Protein AF-A0A6L8I3U7-F1 (afdb_monomer_lite)

Radius of gyration: 19.28 Å; chains: 1; bounding box: 50×36×49 Å

pLDDT: mean 73.2, std 18.55, range [31.12, 97.19]

Secondary structure (DSSP, 8-state):
-EEP-S----S-TTS--HHHHHH-EE--EEEEEEEETTEEEEEEEEEEBSSSBT--B-BTTB-S--EEEEEEEEEEEEE--SSS-EEEEEEEEESS-S---PSS--TTPPPSS---EEEEEEEEEETTEEEEE--EE-SS--GGG--TTSTTS--------EEETTTEEEEEEE-SSTTSTTSEEEEEEEEEEEEEETTEEEEEEEEEEEEHHHHHHHTS--

Foldseek 3Di:
DWFDFEDQDDPDPVDRFPCCQWAGKDFDFDKDWDDDDQKIKIKTQGQEAQQIAFQHAADPQFNDRDDSPKMKIKIKGWPDPDDFKIKMKIKMKIQATHAQDAPPDDGSGGRPHGWMKIKIKMWMDGHPKIKIWIWMWTPDWRRNLQDPVCNVFDTDIWTWGIAMPQFWDWTWTATIDPPDQRRTFIKTKGKDWDDPDPPDIDIDIDIDTDGSVVVVVVVVVD

Sequence (222 aa):
MAVRFGQTDTFNPFAASSALHAFGGIANGVKAGYASDGLRLFLMGIQGGAKFRAASMPVNGTGVPSRLNNLAVDANREFGQGRYAALLLGGSFQRGSASCRDCPVVHFEPCRAGNPGVGVYGRLDRGPLAVKAEPARTPDVWPGTFNPGIPQFATCKVPVGARSRHAGFLGHQAAGPDGVPWDRQGQQVLGAARSARPQTVCRACADRQLCAAELHQRRQHH

Structure (mmCIF, N/CA/C/O backbone):
data_AF-A0A6L8I3U7-F1
#
_entry.id   AF-A0A6L8I3U7-F1
#
loop_
_atom_site.group_PDB
_atom_site.id
_atom_site.type_symbol
_atom_site.label_atom_id
_atom_site.label_alt_id
_atom_site.label_comp_id
_atom_site.label_asym_id
_atom_site.label_entity_id
_atom_site.label_seq_id
_atom_site.pdbx_PDB_ins_code
_atom_site.Cartn_x
_atom_site.Cartn_y
_atom_site.Cartn_z
_atom_site.occupancy
_atom_site.B_iso_or_equiv
_atom_site.auth_seq_id
_atom_site.auth_comp_id
_atom_site.auth_asym_id
_atom_site.auth_atom_id
_atom_site.pdbx_PDB_model_num
ATOM 1 N N . MET A 1 1 ? -11.061 2.239 -10.186 1.00 87.81 1 MET A N 1
ATOM 2 C CA . MET A 1 1 ? -11.574 1.806 -8.860 1.00 87.81 1 MET A CA 1
ATOM 3 C C . MET A 1 1 ? -10.462 1.890 -7.824 1.00 87.81 1 MET A C 1
ATOM 5 O O . MET A 1 1 ? -9.318 1.663 -8.190 1.00 87.81 1 MET A O 1
ATOM 9 N N . ALA A 1 2 ? -10.770 2.193 -6.559 1.00 88.81 2 ALA A N 1
ATOM 10 C CA . ALA A 1 2 ? -9.765 2.170 -5.491 1.00 88.81 2 ALA A CA 1
ATOM 11 C C . ALA A 1 2 ? -9.245 0.743 -5.237 1.00 88.81 2 ALA A C 1
ATOM 13 O O . ALA A 1 2 ? -10.053 -0.187 -5.117 1.00 88.81 2 ALA A O 1
ATOM 14 N N . VAL A 1 3 ? -7.921 0.608 -5.152 1.00 90.69 3 VAL A N 1
ATOM 15 C CA . VAL A 1 3 ? -7.201 -0.591 -4.710 1.00 90.69 3 VAL A CA 1
ATOM 16 C C . VAL A 1 3 ? -6.982 -0.458 -3.207 1.00 90.69 3 VAL A C 1
ATOM 18 O O . VAL A 1 3 ? -6.444 0.553 -2.756 1.00 90.69 3 VAL A O 1
ATOM 21 N N . ARG A 1 4 ? -7.443 -1.432 -2.416 1.00 89.19 4 ARG A N 1
ATOM 22 C CA . ARG A 1 4 ? -7.272 -1.369 -0.960 1.00 89.19 4 ARG A CA 1
ATOM 23 C C . ARG A 1 4 ? -5.857 -1.759 -0.565 1.00 89.19 4 ARG A C 1
ATOM 25 O O . ARG A 1 4 ? -5.396 -2.836 -0.929 1.00 89.19 4 ARG A O 1
ATOM 32 N N . PHE A 1 5 ? -5.230 -0.892 0.219 1.00 89.38 5 PHE A N 1
ATOM 33 C CA . PHE A 1 5 ? -3.968 -1.152 0.882 1.00 89.38 5 PHE A CA 1
ATOM 34 C C . PHE A 1 5 ? -3.875 -0.284 2.135 1.00 89.38 5 PHE A C 1
ATOM 36 O O . PHE A 1 5 ? -3.809 0.939 2.035 1.00 89.38 5 PHE A O 1
ATOM 43 N N . GLY A 1 6 ? -3.871 -0.913 3.302 1.00 85.31 6 GLY A N 1
ATOM 44 C CA . GLY A 1 6 ? -3.716 -0.244 4.578 1.00 85.31 6 GLY A CA 1
ATOM 45 C C . GLY A 1 6 ? -4.872 0.689 4.950 1.00 85.31 6 GLY A C 1
ATOM 46 O O . GLY A 1 6 ? -6.005 0.550 4.479 1.00 85.31 6 GLY A O 1
ATOM 47 N N . GLN A 1 7 ? -4.577 1.654 5.816 1.00 78.00 7 GLN A N 1
ATOM 48 C CA . GLN A 1 7 ? -5.488 2.710 6.252 1.00 78.00 7 GLN A CA 1
ATOM 49 C C . GLN A 1 7 ? -5.184 3.993 5.468 1.00 78.00 7 GLN A C 1
ATOM 51 O O . GLN A 1 7 ? -4.566 4.941 5.955 1.00 78.00 7 GLN A O 1
ATOM 56 N N . THR A 1 8 ? -5.648 4.039 4.215 1.00 68.25 8 THR A N 1
ATOM 57 C CA . THR A 1 8 ? -5.414 5.167 3.291 1.00 68.25 8 THR A CA 1
ATOM 58 C C . THR A 1 8 ? -6.081 6.486 3.707 1.00 68.25 8 THR A C 1
ATOM 60 O O . THR A 1 8 ? -5.956 7.496 3.017 1.00 68.25 8 THR A O 1
ATOM 63 N N . ASP A 1 9 ? -6.834 6.498 4.802 1.00 62.28 9 ASP A N 1
ATOM 64 C CA . ASP A 1 9 ? 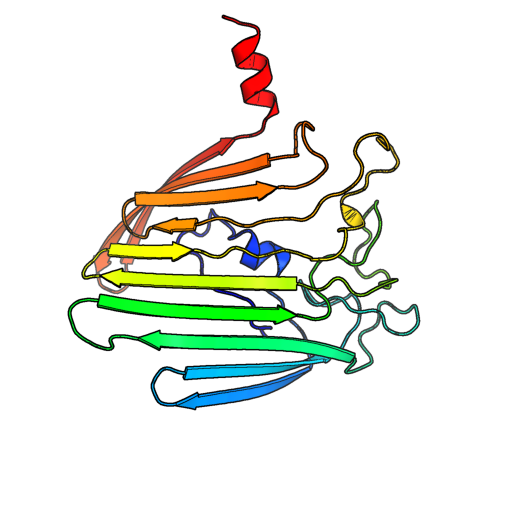-7.494 7.667 5.358 1.00 62.28 9 ASP A CA 1
ATOM 65 C C . ASP A 1 9 ? -6.518 8.563 6.145 1.00 62.28 9 ASP A C 1
ATOM 67 O O . ASP A 1 9 ? -5.816 8.146 7.072 1.00 62.28 9 ASP A O 1
ATOM 71 N N . THR A 1 10 ? -6.492 9.849 5.780 1.00 54.12 10 THR A N 1
ATOM 72 C CA . THR A 1 10 ? -5.716 10.875 6.484 1.00 54.12 10 THR A CA 1
ATOM 73 C C . THR A 1 10 ? -6.591 11.691 7.432 1.00 54.12 10 THR A C 1
ATOM 75 O O . THR A 1 10 ? -7.723 12.048 7.112 1.00 54.12 10 THR A O 1
ATOM 78 N N . PHE A 1 11 ? -6.058 12.018 8.612 1.00 49.34 11 PHE A N 1
ATOM 79 C CA . PHE A 1 11 ? -6.692 12.972 9.526 1.00 49.34 11 PHE A CA 1
ATOM 80 C C . PHE A 1 11 ? -6.357 14.432 9.174 1.00 49.34 11 PHE A C 1
ATOM 82 O O . PHE A 1 11 ? -7.033 15.340 9.656 1.00 49.34 11 PHE A O 1
ATOM 89 N N . ASN A 1 12 ? -5.362 14.668 8.309 1.00 49.78 12 ASN A N 1
ATOM 90 C CA . ASN A 1 12 ? -4.924 16.000 7.896 1.00 49.78 12 ASN A CA 1
ATOM 91 C C . ASN A 1 12 ? -4.647 16.043 6.375 1.00 49.78 12 ASN A C 1
ATOM 93 O O . ASN A 1 12 ? -3.834 15.245 5.907 1.00 49.78 12 ASN A O 1
ATOM 97 N N . PRO A 1 13 ? -5.260 16.964 5.601 1.00 48.59 13 PRO A N 1
ATOM 98 C CA . PRO A 1 13 ? -4.962 17.126 4.172 1.00 48.59 13 PRO A CA 1
ATOM 99 C C . PRO A 1 13 ? -3.491 17.456 3.860 1.00 48.59 13 PRO A C 1
ATOM 101 O O . PRO A 1 13 ? -3.057 17.213 2.741 1.00 48.59 13 PRO A O 1
ATOM 104 N N . PHE A 1 14 ? -2.720 17.960 4.831 1.00 47.03 14 PHE A N 1
ATOM 105 C CA . PHE A 1 14 ? -1.313 18.350 4.649 1.00 47.03 14 PHE A CA 1
ATOM 106 C C . PHE A 1 14 ? -0.301 17.241 4.985 1.00 47.03 14 PHE A C 1
ATOM 108 O O . PHE A 1 14 ? 0.881 17.368 4.687 1.00 47.03 14 PHE A O 1
ATOM 115 N N . ALA A 1 15 ? -0.759 16.132 5.571 1.00 49.84 15 ALA A N 1
ATOM 116 C CA . ALA A 1 15 ? 0.053 14.944 5.804 1.00 49.84 15 ALA A CA 1
ATOM 117 C C . ALA A 1 15 ? -0.472 13.830 4.898 1.00 49.84 15 ALA A C 1
ATOM 119 O O . ALA A 1 15 ? -1.391 13.087 5.270 1.00 49.84 15 ALA A O 1
ATOM 120 N N . ALA A 1 16 ? 0.078 13.704 3.689 1.00 48.53 16 ALA A N 1
ATOM 121 C CA . ALA A 1 16 ? -0.114 12.474 2.933 1.00 48.53 16 ALA A CA 1
ATOM 122 C C . ALA A 1 16 ? 0.396 11.327 3.820 1.00 48.53 16 ALA A C 1
ATOM 124 O O . ALA A 1 16 ? 1.538 11.367 4.275 1.00 48.53 16 ALA A O 1
ATOM 125 N N . SER A 1 17 ? -0.434 10.322 4.139 1.00 56.03 17 SER A N 1
ATOM 126 C CA . SER A 1 17 ? 0.152 9.119 4.737 1.00 56.03 17 SER A CA 1
ATOM 127 C C . SER A 1 17 ? 1.127 8.560 3.713 1.00 56.03 17 SER A C 1
ATOM 129 O O . SER A 1 17 ? 0.760 8.407 2.546 1.00 56.03 17 SER A O 1
ATOM 131 N N . SER A 1 18 ? 2.371 8.292 4.116 1.00 60.03 18 SER A N 1
ATOM 132 C CA . SER A 1 18 ? 3.356 7.696 3.208 1.00 60.03 18 SER A CA 1
ATOM 133 C C . SER A 1 18 ? 2.784 6.424 2.569 1.00 60.03 18 SER A C 1
ATOM 135 O O . SER A 1 18 ? 3.025 6.167 1.394 1.00 60.03 18 SER A O 1
ATOM 137 N N . ALA A 1 19 ? 1.907 5.706 3.288 1.00 66.88 19 ALA A N 1
ATOM 138 C CA . ALA A 1 19 ? 1.141 4.583 2.764 1.00 66.88 19 ALA A CA 1
ATOM 139 C C . ALA A 1 19 ? 0.128 4.955 1.660 1.00 66.88 19 ALA A C 1
ATOM 141 O O . ALA A 1 19 ? 0.122 4.322 0.609 1.00 66.88 19 ALA A O 1
ATOM 142 N N . LEU A 1 20 ? -0.690 6.005 1.818 1.00 72.94 20 LEU A N 1
ATOM 143 C CA . LEU A 1 20 ? -1.590 6.487 0.760 1.00 72.94 20 LEU A CA 1
ATOM 144 C C . LEU A 1 20 ? -0.791 6.918 -0.470 1.00 72.94 20 LEU A C 1
ATOM 146 O O . LEU A 1 20 ? -1.227 6.660 -1.590 1.00 72.94 20 LEU A O 1
ATOM 150 N N . HIS A 1 21 ? 0.340 7.598 -0.277 1.00 70.50 21 HIS A N 1
ATOM 151 C CA . HIS A 1 21 ? 1.158 8.087 -1.383 1.00 70.50 21 HIS A CA 1
ATOM 152 C C . HIS A 1 21 ? 1.826 6.934 -2.147 1.00 70.50 21 HIS A C 1
ATOM 154 O O . HIS A 1 21 ? 1.725 6.889 -3.372 1.00 70.50 21 HIS A O 1
ATOM 160 N N . ALA A 1 22 ? 2.435 5.981 -1.433 1.00 73.44 22 ALA A N 1
ATOM 161 C CA . ALA A 1 22 ? 3.185 4.872 -2.025 1.00 73.44 22 ALA A CA 1
ATOM 162 C C . ALA A 1 22 ? 2.322 3.669 -2.448 1.00 73.44 22 ALA A C 1
ATOM 164 O O . ALA A 1 22 ? 2.683 2.958 -3.383 1.00 73.44 22 ALA A O 1
ATOM 165 N N . PHE A 1 23 ? 1.188 3.423 -1.792 1.00 82.75 23 PHE A N 1
ATOM 166 C CA . PHE A 1 23 ? 0.400 2.198 -1.987 1.00 82.75 23 PHE A CA 1
ATOM 167 C C . PHE A 1 23 ? -1.092 2.443 -2.246 1.00 82.75 23 PHE A C 1
ATOM 169 O O . PHE A 1 23 ? -1.789 1.537 -2.692 1.00 82.75 23 PHE A O 1
ATOM 176 N N . GLY A 1 24 ? -1.603 3.659 -2.027 1.00 81.19 24 GLY A N 1
ATOM 177 C CA . GLY A 1 24 ? -3.004 4.000 -2.287 1.00 81.19 24 GLY A CA 1
ATOM 178 C C . GLY A 1 24 ? -3.331 4.033 -3.782 1.00 81.19 24 GLY A C 1
ATOM 179 O O . GLY A 1 24 ? -3.252 5.088 -4.417 1.00 81.19 24 GLY A O 1
ATOM 180 N N . GLY A 1 25 ? -3.687 2.881 -4.349 1.00 86.38 25 GLY A N 1
ATOM 181 C CA . GLY A 1 25 ? -3.840 2.706 -5.790 1.00 86.38 25 GLY A CA 1
ATOM 182 C C . GLY A 1 25 ? -5.227 3.000 -6.352 1.00 86.38 25 GLY A C 1
ATOM 183 O O . GLY A 1 25 ? -6.252 2.871 -5.680 1.00 86.38 25 GLY A O 1
ATOM 184 N N . ILE A 1 26 ? -5.263 3.363 -7.637 1.00 88.12 26 ILE A N 1
ATOM 185 C CA . ILE A 1 26 ? -6.497 3.444 -8.429 1.00 88.12 26 ILE A CA 1
ATOM 186 C C . ILE A 1 26 ? -6.261 2.716 -9.745 1.00 88.12 26 ILE A C 1
ATOM 188 O O . ILE A 1 26 ? -5.429 3.140 -10.543 1.00 88.12 26 ILE A O 1
ATOM 192 N N . ALA A 1 27 ? -7.019 1.644 -9.975 1.00 92.19 27 ALA A N 1
ATOM 193 C CA . ALA A 1 27 ? -6.861 0.797 -11.148 1.00 92.19 27 ALA A CA 1
ATOM 194 C C . ALA A 1 27 ? -8.186 0.229 -11.672 1.00 92.19 27 ALA A C 1
ATOM 196 O O . ALA A 1 27 ? -9.225 0.278 -10.996 1.00 92.19 27 ALA A O 1
ATOM 197 N N . ASN A 1 28 ? -8.137 -0.312 -12.887 1.00 94.31 28 ASN A N 1
ATOM 198 C CA . ASN A 1 28 ? -9.199 -1.144 -13.450 1.00 94.31 28 ASN A CA 1
ATOM 199 C C . ASN A 1 28 ? -9.017 -2.596 -13.003 1.00 94.31 28 ASN A C 1
ATOM 201 O O . ASN A 1 28 ? -7.904 -3.020 -12.693 1.00 94.31 28 ASN A O 1
ATOM 205 N N . GLY A 1 29 ? -10.102 -3.362 -12.948 1.00 94.12 29 GLY A N 1
ATOM 206 C CA . GLY A 1 29 ? -10.057 -4.726 -12.437 1.00 94.12 29 GLY A CA 1
ATOM 207 C C . GLY A 1 29 ? -11.402 -5.242 -11.945 1.00 94.12 29 GLY A C 1
ATOM 208 O O . GLY A 1 29 ? -12.436 -4.615 -12.152 1.00 94.12 29 GLY A O 1
ATOM 209 N N . VAL A 1 30 ? -11.364 -6.372 -11.252 1.00 95.62 30 VAL A N 1
ATOM 210 C CA . VAL A 1 30 ? -12.527 -7.020 -10.640 1.00 95.62 30 VAL A CA 1
ATOM 211 C C . VAL A 1 30 ? -12.287 -7.105 -9.142 1.00 95.62 30 VAL A C 1
ATOM 213 O O . VAL A 1 30 ? -11.191 -7.454 -8.708 1.00 95.62 30 VAL A O 1
ATOM 216 N N . LYS A 1 31 ? -13.303 -6.759 -8.352 1.00 94.81 31 LYS A N 1
ATOM 217 C CA . LYS A 1 31 ? -13.234 -6.719 -6.890 1.00 94.81 31 LYS A CA 1
ATOM 218 C C . LYS A 1 31 ? -14.251 -7.675 -6.290 1.00 94.81 31 LYS A C 1
ATOM 220 O O . LYS A 1 31 ? -15.405 -7.664 -6.702 1.00 94.81 31 LYS A O 1
ATOM 225 N N . ALA A 1 32 ? -13.826 -8.412 -5.277 1.00 96.50 32 ALA A N 1
ATOM 226 C CA . ALA A 1 32 ? -14.675 -9.230 -4.429 1.00 96.50 32 ALA A CA 1
ATOM 227 C C . ALA A 1 32 ? -14.338 -8.956 -2.960 1.00 96.50 32 ALA A C 1
ATOM 229 O O . ALA A 1 32 ? 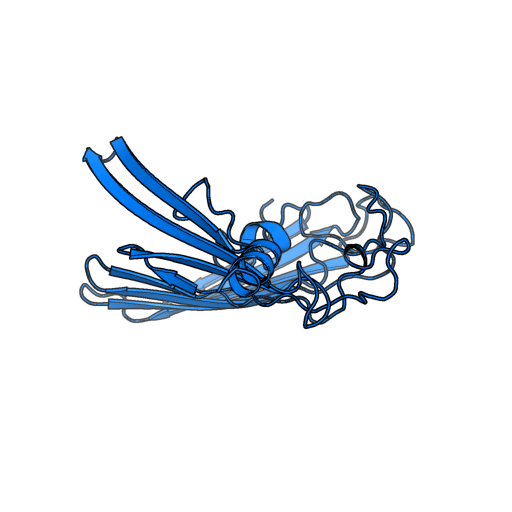-13.229 -8.530 -2.626 1.00 96.50 32 ALA A O 1
ATOM 230 N N . GLY A 1 33 ? -15.298 -9.182 -2.074 1.00 95.88 33 GLY A N 1
ATOM 231 C CA . GLY A 1 33 ? -15.078 -9.011 -0.648 1.00 95.88 33 GLY A CA 1
ATOM 232 C C . GLY A 1 33 ? -16.064 -9.804 0.188 1.00 95.88 33 GLY A C 1
ATOM 233 O O . GLY A 1 33 ? -17.130 -10.188 -0.284 1.00 95.88 33 GLY A O 1
ATOM 234 N N . TYR A 1 34 ? -15.675 -10.026 1.434 1.00 96.50 34 TYR A N 1
ATOM 235 C CA . TYR A 1 34 ? -16.460 -10.687 2.463 1.00 96.50 34 TYR A CA 1
ATOM 236 C C . TYR A 1 34 ? -16.435 -9.830 3.726 1.00 96.50 34 TYR A C 1
ATOM 238 O O 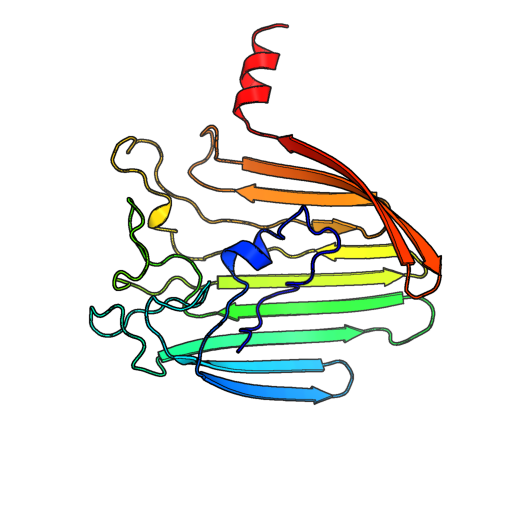. TYR A 1 34 ? -15.389 -9.278 4.076 1.00 96.50 34 TYR A O 1
ATOM 246 N N . ALA A 1 35 ? -17.572 -9.718 4.407 1.00 96.56 35 ALA A N 1
ATOM 247 C CA . ALA A 1 35 ? -17.670 -9.022 5.679 1.00 96.56 35 ALA A CA 1
ATOM 248 C C . ALA A 1 35 ? -18.651 -9.751 6.604 1.00 96.56 35 ALA A C 1
ATOM 250 O O . ALA A 1 35 ? -19.828 -9.857 6.273 1.00 96.56 35 ALA A O 1
ATOM 251 N N . SER A 1 36 ? -18.166 -10.230 7.751 1.00 95.81 36 SER A N 1
ATOM 252 C CA . SER A 1 36 ? -18.990 -10.817 8.819 1.00 95.81 36 SER A CA 1
ATOM 253 C C . SER A 1 36 ? -18.270 -10.707 10.157 1.00 95.81 36 SER A C 1
ATOM 255 O O . SER A 1 36 ? -17.050 -10.850 10.206 1.00 95.81 36 SER A O 1
ATOM 257 N N . ASP A 1 37 ? -19.008 -10.461 11.240 1.00 93.12 37 ASP A N 1
ATOM 258 C CA . ASP A 1 37 ? -18.510 -10.540 12.626 1.00 93.12 37 ASP A CA 1
ATOM 259 C C . ASP A 1 37 ? -17.214 -9.751 12.884 1.00 93.12 37 ASP A C 1
ATOM 261 O O . ASP A 1 37 ? -16.271 -10.206 13.538 1.00 93.12 37 ASP A O 1
ATOM 265 N N . GLY A 1 38 ? -17.147 -8.550 12.305 1.00 91.44 38 GLY A N 1
ATOM 266 C CA . GLY A 1 38 ? -15.989 -7.662 12.395 1.00 91.44 38 GLY A CA 1
ATOM 267 C C . GLY A 1 38 ? -14.815 -8.043 11.488 1.00 91.44 38 GLY A C 1
ATOM 268 O O . GLY A 1 38 ? -13.915 -7.223 11.332 1.00 91.44 38 GLY A O 1
ATOM 269 N N . LEU A 1 39 ? -14.808 -9.223 10.861 1.00 95.69 39 LEU A N 1
ATOM 270 C CA . LEU A 1 39 ? -13.849 -9.599 9.821 1.00 95.69 39 LEU A CA 1
ATOM 271 C C . LEU A 1 39 ? -14.252 -8.964 8.489 1.00 95.69 39 LEU A C 1
ATOM 273 O O . LEU A 1 39 ? -15.404 -9.052 8.069 1.00 95.69 39 LEU A O 1
ATOM 277 N N . ARG A 1 40 ? -13.283 -8.374 7.790 1.00 96.94 40 ARG A N 1
ATOM 278 C CA . ARG A 1 40 ? -13.419 -7.920 6.407 1.00 96.94 40 ARG A CA 1
ATOM 279 C C . ARG A 1 40 ? -12.251 -8.446 5.593 1.00 96.94 40 ARG A C 1
ATOM 281 O O . A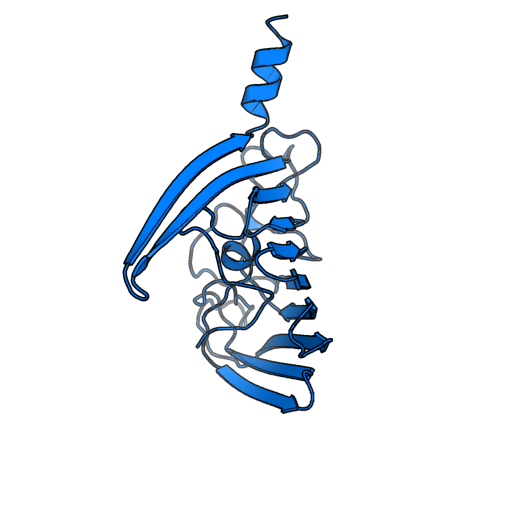RG A 1 40 ? -11.099 -8.217 5.947 1.00 96.94 40 ARG A O 1
ATOM 288 N N . LEU A 1 41 ? -12.566 -9.111 4.490 1.00 96.81 41 LEU A N 1
ATOM 289 C CA . LEU A 1 41 ? -11.616 -9.578 3.492 1.00 96.81 41 LEU A CA 1
ATOM 290 C C . LEU A 1 41 ? -11.949 -8.924 2.155 1.00 96.81 41 LEU A C 1
ATOM 292 O O . LEU A 1 41 ? -13.112 -8.811 1.770 1.00 96.81 41 LEU A O 1
ATOM 296 N N . PHE A 1 42 ? -10.921 -8.515 1.436 1.00 96.00 42 PHE A N 1
ATOM 297 C CA . PHE A 1 42 ? -11.024 -7.908 0.128 1.00 96.00 42 PHE A CA 1
ATOM 298 C C . PHE A 1 42 ? -9.978 -8.510 -0.802 1.00 96.00 42 PHE A C 1
ATOM 300 O O . PHE A 1 42 ? -8.813 -8.659 -0.433 1.00 96.00 42 PHE A O 1
ATOM 307 N N . LEU A 1 43 ? -10.399 -8.807 -2.027 1.00 97.00 43 LEU A N 1
ATOM 308 C CA . LEU A 1 43 ? -9.544 -9.283 -3.100 1.00 97.00 43 LEU A CA 1
ATOM 309 C C . LEU A 1 43 ? -9.844 -8.484 -4.368 1.00 97.00 43 LEU A C 1
ATOM 311 O O . LEU A 1 43 ? -11.003 -8.284 -4.738 1.00 97.00 43 LEU A O 1
ATOM 315 N N . MET A 1 44 ? -8.797 -8.039 -5.055 1.00 97.19 44 MET A N 1
ATOM 316 C CA . MET A 1 44 ? -8.919 -7.369 -6.341 1.00 97.19 44 MET A CA 1
ATOM 317 C C . MET A 1 44 ? -7.953 -7.963 -7.351 1.00 97.19 44 MET A C 1
ATOM 319 O O . MET A 1 44 ? -6.740 -7.834 -7.197 1.00 97.19 44 MET A O 1
ATOM 323 N N . GLY A 1 45 ? -8.495 -8.543 -8.419 1.00 96.75 45 GLY A N 1
ATOM 324 C CA . GLY A 1 45 ? -7.745 -8.753 -9.651 1.00 96.75 45 GLY A CA 1
ATOM 325 C C . GLY A 1 45 ? -7.605 -7.409 -10.354 1.00 96.75 45 GLY A C 1
ATOM 326 O O . GLY A 1 45 ? -8.604 -6.738 -10.605 1.00 96.75 45 GLY A O 1
ATOM 327 N N . ILE A 1 46 ? -6.380 -6.991 -10.642 1.00 95.69 46 ILE A N 1
ATOM 328 C CA . ILE A 1 46 ? -6.066 -5.665 -11.174 1.00 95.69 46 ILE A CA 1
ATOM 329 C C . ILE A 1 46 ? -5.515 -5.818 -12.589 1.00 95.69 46 ILE A C 1
ATOM 331 O O . ILE A 1 46 ? -4.671 -6.678 -12.860 1.00 95.69 46 ILE A O 1
ATOM 335 N N . GLN A 1 47 ? -5.985 -4.969 -13.500 1.00 94.31 47 GLN A N 1
ATOM 336 C CA . GLN A 1 47 ? -5.377 -4.839 -14.814 1.00 94.31 47 GLN A CA 1
ATOM 337 C C . GLN A 1 47 ? -3.966 -4.268 -14.623 1.00 94.31 47 GLN A C 1
ATOM 339 O O . GLN A 1 47 ? -3.807 -3.165 -14.106 1.00 94.31 47 GLN A O 1
ATOM 344 N N . GLY A 1 48 ? -2.934 -5.030 -14.972 1.00 89.94 48 GLY A N 1
ATOM 345 C CA . GLY A 1 48 ? -1.562 -4.544 -14.958 1.00 89.94 48 GLY A CA 1
ATOM 346 C C . GLY A 1 48 ? -1.306 -3.582 -16.102 1.00 89.94 48 GLY A C 1
ATOM 347 O O . GLY A 1 48 ? -2.159 -3.368 -16.957 1.00 89.94 48 GLY A O 1
ATOM 348 N N . GLY A 1 49 ? -0.118 -3.000 -16.103 1.00 87.44 49 GLY A N 1
ATOM 349 C CA . GLY A 1 49 ? 0.272 -1.863 -16.920 1.00 87.44 49 GLY A CA 1
ATOM 350 C C . GLY A 1 49 ? 0.865 -0.783 -16.026 1.00 87.44 49 GLY A C 1
ATOM 351 O O . GLY A 1 49 ? 0.904 -0.911 -14.803 1.00 87.44 49 GLY A O 1
ATOM 352 N N . ALA A 1 50 ? 1.327 0.298 -16.639 1.00 82.44 50 ALA A N 1
ATOM 353 C CA . ALA A 1 50 ? 2.098 1.319 -15.938 1.00 82.44 50 ALA A CA 1
ATOM 354 C C . ALA A 1 50 ? 1.304 2.628 -15.726 1.00 82.44 50 ALA A C 1
ATOM 356 O O . ALA A 1 50 ? 1.811 3.596 -15.160 1.00 82.44 50 ALA A O 1
ATOM 357 N N . LYS A 1 51 ? 0.046 2.663 -16.188 1.00 84.69 51 LYS A N 1
ATOM 358 C CA . LYS A 1 51 ? -0.831 3.847 -16.164 1.00 84.69 51 LYS A CA 1
ATOM 359 C C . LYS A 1 51 ? -1.614 4.046 -14.873 1.00 84.69 51 LYS A C 1
ATOM 361 O O . LYS A 1 51 ? -2.166 5.122 -14.663 1.00 84.69 51 LYS A O 1
ATOM 366 N N . PHE A 1 52 ? -1.661 3.039 -14.009 1.00 86.12 52 PHE A N 1
ATOM 367 C CA . PHE A 1 52 ? -2.409 3.119 -12.763 1.00 86.12 52 PHE A CA 1
ATOM 368 C C . PHE A 1 52 ? -1.548 3.657 -11.628 1.00 86.12 52 PHE A C 1
ATOM 370 O O . PHE A 1 52 ? -0.434 3.189 -11.388 1.00 86.12 52 PHE A O 1
ATOM 377 N N . ARG A 1 53 ? -2.095 4.628 -10.892 1.00 84.69 53 ARG A N 1
ATOM 378 C CA . ARG A 1 53 ? -1.475 5.132 -9.666 1.00 84.69 53 ARG A CA 1
ATOM 379 C C . ARG A 1 53 ? -1.319 3.978 -8.683 1.00 84.69 53 ARG A C 1
ATOM 381 O O . ARG A 1 53 ? -2.291 3.271 -8.428 1.00 84.69 53 ARG A O 1
ATOM 388 N N . ALA A 1 54 ? -0.117 3.834 -8.129 1.00 84.69 54 ALA A N 1
ATOM 389 C CA . ALA A 1 54 ? 0.217 2.860 -7.094 1.00 84.69 54 ALA A CA 1
ATOM 390 C C . ALA A 1 54 ? -0.223 1.413 -7.382 1.00 84.69 54 ALA A C 1
ATOM 392 O O . ALA A 1 54 ? -0.465 0.667 -6.445 1.00 84.69 54 ALA A O 1
ATOM 393 N N . ALA A 1 55 ? -0.322 1.012 -8.657 1.00 91.12 55 ALA A N 1
ATOM 394 C CA . ALA A 1 55 ? -0.754 -0.327 -9.071 1.00 91.12 55 ALA A CA 1
ATOM 395 C C . ALA A 1 55 ? -0.057 -0.825 -10.347 1.00 91.12 55 ALA A C 1
ATOM 397 O O . ALA A 1 55 ? -0.675 -1.443 -11.218 1.00 91.12 55 ALA A O 1
ATOM 398 N N . SER A 1 56 ? 1.237 -0.540 -10.456 1.00 89.44 56 SER A N 1
ATOM 399 C CA . SER A 1 56 ? 2.020 -0.798 -11.656 1.00 89.44 56 SER A CA 1
ATOM 400 C C . SER A 1 56 ? 2.462 -2.261 -11.742 1.00 89.44 56 SER A C 1
ATOM 402 O O . SER A 1 56 ? 3.000 -2.818 -10.783 1.00 89.44 56 SER A O 1
ATOM 404 N N . MET A 1 57 ? 2.259 -2.882 -12.905 1.00 92.12 57 MET A N 1
ATOM 405 C CA . MET A 1 57 ? 2.688 -4.256 -13.194 1.00 92.12 57 MET A CA 1
ATOM 406 C C . MET A 1 57 ? 3.177 -4.401 -14.640 1.00 92.12 57 MET A C 1
ATOM 408 O O . MET A 1 57 ? 2.556 -3.813 -15.526 1.00 92.12 57 MET A O 1
ATOM 412 N N . PRO A 1 58 ? 4.235 -5.190 -14.916 1.00 90.94 58 PRO A N 1
ATOM 413 C CA . PRO A 1 58 ? 4.688 -5.463 -16.276 1.00 90.94 58 PRO A CA 1
ATOM 414 C C . PRO A 1 58 ? 3.611 -6.114 -17.135 1.00 90.94 58 PRO A C 1
ATOM 416 O O . PRO A 1 58 ? 2.901 -7.020 -16.692 1.00 90.94 58 PRO A O 1
ATOM 419 N N . VAL A 1 59 ? 3.536 -5.692 -18.395 1.00 91.75 59 VAL A N 1
ATOM 420 C CA . VAL A 1 59 ? 2.673 -6.299 -19.412 1.00 91.75 59 VAL A CA 1
ATOM 421 C C . VAL A 1 59 ? 3.467 -6.441 -20.704 1.00 91.75 59 VAL A C 1
ATOM 423 O O . VAL A 1 59 ? 3.400 -5.579 -21.574 1.00 91.75 59 VAL A O 1
ATOM 426 N N . ASN A 1 60 ? 4.253 -7.519 -20.809 1.00 88.94 60 ASN A N 1
ATOM 427 C CA . ASN A 1 60 ? 5.043 -7.871 -21.998 1.00 88.94 60 ASN A CA 1
ATOM 428 C C . ASN A 1 60 ? 5.828 -6.689 -22.608 1.00 88.94 60 ASN A C 1
ATOM 430 O O . ASN A 1 60 ? 5.766 -6.455 -23.810 1.00 88.94 60 ASN A O 1
ATOM 434 N N . GLY A 1 61 ? 6.520 -5.903 -21.778 1.00 84.06 61 GLY A N 1
ATOM 435 C CA . GLY A 1 61 ? 7.305 -4.755 -22.251 1.00 84.06 61 GLY A CA 1
ATOM 436 C C . GLY A 1 61 ? 6.478 -3.555 -22.725 1.00 84.06 61 GLY A C 1
ATOM 437 O O . GLY A 1 61 ? 7.039 -2.605 -23.253 1.00 84.06 61 GLY A O 1
ATOM 438 N N . THR A 1 62 ? 5.160 -3.551 -22.510 1.00 85.50 62 THR A N 1
ATOM 439 C CA . THR A 1 62 ? 4.279 -2.416 -22.810 1.00 85.50 62 THR A CA 1
ATOM 440 C C . THR A 1 62 ? 3.875 -1.680 -21.530 1.00 85.50 62 THR A C 1
ATOM 442 O O . THR A 1 62 ? 3.714 -2.277 -20.462 1.00 85.50 62 THR A O 1
ATOM 445 N N . GLY A 1 63 ? 3.671 -0.365 -21.632 1.00 82.06 63 GLY A N 1
ATOM 446 C CA . GLY A 1 63 ? 3.052 0.437 -20.570 1.00 82.06 63 GLY A CA 1
ATOM 447 C C . GLY A 1 63 ? 1.520 0.382 -20.595 1.00 82.06 63 GLY A C 1
ATOM 448 O O . GLY A 1 63 ? 0.864 0.905 -19.689 1.00 82.06 63 GLY A O 1
ATOM 449 N N . VAL A 1 64 ? 0.940 -0.230 -21.634 1.00 88.50 64 VAL A N 1
ATOM 450 C CA . VAL A 1 64 ? -0.499 -0.240 -21.909 1.00 88.50 64 VAL A CA 1
ATOM 451 C C . VAL A 1 64 ? -1.204 -1.246 -21.001 1.00 88.50 64 VAL A C 1
ATOM 453 O O . VAL A 1 64 ? -0.849 -2.426 -21.005 1.00 88.50 64 VAL A O 1
ATOM 456 N N . PRO A 1 65 ? -2.238 -0.821 -20.255 1.00 87.12 65 PRO A N 1
ATOM 457 C CA . PRO A 1 65 ? -3.002 -1.752 -19.452 1.00 87.12 65 PRO A CA 1
ATOM 458 C C . PRO A 1 65 ? -3.834 -2.706 -20.306 1.00 87.12 65 PRO A C 1
ATOM 460 O O . PRO A 1 65 ? -4.814 -2.292 -20.919 1.00 87.12 65 PRO A O 1
ATOM 463 N N . SER A 1 66 ? -3.444 -3.980 -20.367 1.00 88.69 66 SER A N 1
ATOM 464 C CA . SER A 1 66 ? -4.096 -4.956 -21.258 1.00 88.69 66 SER A CA 1
ATOM 465 C C . SER A 1 66 ? -4.240 -6.367 -20.682 1.00 88.69 66 SER A C 1
ATOM 467 O O . SER A 1 66 ? -4.837 -7.225 -21.324 1.00 88.69 66 SER A O 1
ATOM 469 N N . ARG A 1 67 ? -3.755 -6.631 -19.459 1.00 92.50 67 ARG A N 1
ATOM 470 C CA . ARG A 1 67 ? -3.841 -7.959 -18.824 1.00 92.50 67 ARG A CA 1
ATOM 471 C C . ARG A 1 67 ? -4.292 -7.876 -17.380 1.00 92.50 67 ARG A C 1
ATOM 473 O O . ARG A 1 67 ? -3.818 -7.020 -16.648 1.00 92.50 67 ARG A O 1
ATOM 480 N N . LEU A 1 68 ? -5.145 -8.800 -16.947 1.00 94.06 68 LEU A N 1
ATOM 481 C CA . LEU A 1 68 ? -5.502 -8.975 -15.538 1.00 94.06 68 LEU A CA 1
ATOM 482 C C . LEU A 1 68 ? -4.418 -9.806 -14.826 1.00 94.06 68 LEU A C 1
ATOM 484 O O . LEU A 1 68 ? -4.588 -10.999 -14.605 1.00 94.06 68 LEU A O 1
ATOM 488 N N . ASN A 1 69 ? -3.261 -9.203 -14.546 1.00 94.38 69 ASN A N 1
ATOM 489 C CA . ASN A 1 69 ? -2.086 -9.900 -14.000 1.00 94.38 69 ASN A CA 1
ATOM 490 C C . ASN A 1 69 ? -1.530 -9.279 -12.706 1.00 94.38 69 ASN A C 1
ATOM 492 O O . ASN A 1 69 ? -0.472 -9.697 -12.225 1.00 94.38 69 ASN A O 1
ATOM 496 N N . ASN A 1 70 ? -2.230 -8.307 -12.126 1.00 94.75 70 ASN A N 1
ATOM 497 C CA . ASN A 1 70 ? -1.914 -7.745 -10.820 1.00 94.75 70 ASN A CA 1
ATOM 498 C C . ASN A 1 70 ? -2.977 -8.172 -9.790 1.00 94.75 70 ASN A C 1
ATOM 500 O O . ASN A 1 70 ? -4.083 -8.574 -10.151 1.00 94.75 70 ASN A O 1
ATOM 504 N N . LEU A 1 71 ? -2.633 -8.126 -8.506 1.00 95.31 71 LEU A N 1
ATOM 505 C CA . LEU A 1 71 ? -3.469 -8.605 -7.408 1.00 95.31 71 LEU A CA 1
ATOM 506 C C . LEU A 1 71 ? -3.288 -7.700 -6.191 1.00 95.31 71 LEU A C 1
ATOM 508 O O . LEU A 1 71 ? -2.156 -7.363 -5.848 1.00 95.31 71 LEU A O 1
ATOM 512 N N . ALA A 1 72 ? -4.386 -7.376 -5.515 1.00 96.19 72 ALA A N 1
ATOM 513 C CA . ALA A 1 72 ? -4.368 -6.821 -4.168 1.00 96.19 72 ALA A CA 1
ATOM 514 C C . ALA A 1 72 ? -5.257 -7.642 -3.234 1.00 96.19 72 ALA A C 1
ATOM 516 O O . ALA A 1 72 ? -6.342 -8.081 -3.623 1.00 96.19 72 ALA A O 1
ATOM 517 N N . VAL A 1 73 ? -4.789 -7.822 -2.003 1.00 97.00 73 VAL A N 1
ATOM 518 C CA . VAL A 1 73 ? -5.492 -8.499 -0.917 1.00 97.00 73 VAL A CA 1
ATOM 519 C C . VAL A 1 73 ? -5.423 -7.610 0.313 1.00 97.00 73 VAL A C 1
ATOM 521 O O . VAL A 1 73 ? -4.360 -7.099 0.656 1.00 97.00 73 VAL A O 1
ATOM 524 N N . ASP A 1 74 ? -6.550 -7.435 0.984 1.00 96.50 74 ASP A N 1
ATOM 525 C CA . ASP A 1 74 ? -6.631 -6.724 2.254 1.00 96.50 74 ASP A CA 1
ATOM 526 C C . ASP A 1 74 ? -7.523 -7.507 3.210 1.00 96.50 74 ASP A C 1
ATOM 528 O O . ASP A 1 74 ? -8.616 -7.931 2.838 1.00 96.50 74 ASP A O 1
ATOM 532 N N . ALA A 1 75 ? -7.056 -7.702 4.435 1.00 97.19 75 ALA A N 1
ATOM 533 C CA . ALA A 1 75 ? -7.821 -8.348 5.484 1.00 97.19 75 ALA A CA 1
ATOM 534 C C . ALA A 1 75 ? -7.688 -7.548 6.773 1.00 97.19 75 ALA A C 1
ATOM 536 O O . ALA A 1 75 ? -6.590 -7.157 7.163 1.00 97.19 75 ALA A O 1
ATOM 537 N N . ASN A 1 76 ? -8.797 -7.328 7.464 1.00 96.62 76 ASN A N 1
ATOM 538 C CA . ASN A 1 76 ? -8.790 -6.746 8.797 1.00 96.62 76 ASN A CA 1
ATOM 539 C C . ASN A 1 76 ? -9.897 -7.331 9.655 1.00 96.62 76 ASN A C 1
ATOM 541 O O . ASN A 1 76 ? -10.879 -7.878 9.156 1.00 96.62 76 ASN A O 1
ATOM 545 N N . ARG A 1 77 ? -9.725 -7.198 10.963 1.00 95.81 77 ARG A N 1
ATOM 546 C CA . ARG A 1 77 ? -10.715 -7.576 11.950 1.00 95.81 77 ARG A CA 1
ATOM 547 C C . ARG A 1 77 ? -10.864 -6.487 12.989 1.00 95.81 77 ARG A C 1
ATOM 549 O O . ARG A 1 77 ? -9.877 -5.915 13.447 1.00 95.81 77 ARG A O 1
ATOM 556 N N . GLU A 1 78 ? -12.107 -6.236 13.355 1.00 94.94 78 GLU A N 1
ATOM 557 C CA . GLU A 1 78 ? -12.487 -5.335 14.427 1.00 94.94 78 GLU A CA 1
ATOM 558 C C . GLU A 1 78 ? -12.906 -6.127 15.669 1.00 94.94 78 GLU A C 1
ATOM 560 O O . GLU A 1 78 ? -13.689 -7.075 15.590 1.00 94.94 78 GLU A O 1
ATOM 565 N N . PHE A 1 79 ? -12.363 -5.732 16.814 1.00 92.81 79 PHE A N 1
ATOM 566 C CA . PHE A 1 79 ? -12.579 -6.317 18.129 1.00 92.81 79 PHE A CA 1
ATOM 567 C C . PHE A 1 79 ? -13.195 -5.276 19.063 1.00 92.81 79 PHE A C 1
ATOM 569 O O . PHE A 1 79 ? -12.852 -4.095 18.994 1.00 92.81 79 PHE A O 1
ATOM 576 N N . GLY A 1 80 ? -14.047 -5.729 19.988 1.00 81.94 80 GLY A N 1
ATOM 577 C CA . GLY A 1 80 ? -14.584 -4.873 21.048 1.00 81.94 80 GLY A CA 1
ATOM 578 C C . GLY A 1 80 ? -15.602 -3.848 20.549 1.00 81.94 80 GLY A C 1
ATOM 579 O O . GLY A 1 80 ? -15.471 -2.666 20.836 1.00 81.94 80 GLY A O 1
ATOM 580 N N . GLN A 1 81 ? -16.632 -4.283 19.815 1.00 66.12 81 GLN A N 1
ATOM 581 C CA . GLN A 1 81 ? -17.729 -3.428 19.330 1.00 66.12 81 GLN A CA 1
ATOM 582 C C . GLN A 1 81 ? -18.632 -2.923 20.485 1.00 66.12 81 GLN A C 1
ATOM 584 O O . GLN A 1 81 ? -19.807 -3.265 20.577 1.00 66.12 81 GLN A O 1
ATOM 589 N N . GLY A 1 82 ? -18.079 -2.135 21.411 1.00 62.31 82 GLY A N 1
ATOM 590 C CA . GLY A 1 82 ? -18.751 -1.621 22.605 1.00 62.31 82 GLY A CA 1
ATOM 591 C C . GLY A 1 82 ? -18.341 -0.185 22.945 1.00 62.31 82 GLY A C 1
ATOM 592 O O . GLY A 1 82 ? -17.445 0.391 22.337 1.00 62.31 82 GLY A O 1
ATOM 593 N N . ARG A 1 83 ? -18.997 0.419 23.945 1.00 63.50 83 ARG A N 1
ATOM 594 C CA . ARG A 1 83 ? -18.875 1.859 24.270 1.00 63.50 83 ARG A CA 1
ATOM 595 C C . ARG A 1 83 ? -17.499 2.316 24.789 1.00 63.50 83 ARG A C 1
ATOM 597 O O . ARG A 1 83 ? -17.291 3.518 24.924 1.00 63.50 83 ARG A O 1
ATOM 604 N N . TYR A 1 84 ? -16.578 1.399 25.095 1.00 74.25 84 TYR A N 1
ATOM 605 C CA . TYR A 1 84 ? -15.349 1.717 25.836 1.00 74.25 84 TYR A CA 1
ATOM 606 C C . TYR A 1 84 ? -14.080 1.718 24.983 1.00 74.25 84 TYR A C 1
ATOM 608 O O . TYR A 1 84 ? -13.289 2.657 25.089 1.00 74.25 84 TYR A O 1
ATOM 616 N N . ALA A 1 85 ? -13.868 0.695 24.155 1.00 86.31 85 ALA A N 1
ATOM 617 C CA . ALA A 1 85 ? -12.715 0.626 23.268 1.00 86.31 85 ALA A CA 1
ATOM 618 C C . ALA A 1 85 ? -12.963 -0.330 22.098 1.00 86.31 85 ALA A C 1
ATOM 620 O O . ALA A 1 85 ? -13.444 -1.434 22.331 1.00 86.31 85 ALA A O 1
ATOM 621 N N . ALA A 1 86 ? -12.561 0.074 20.894 1.00 91.25 86 ALA A N 1
ATOM 622 C CA . ALA A 1 86 ? -12.548 -0.752 19.692 1.00 91.25 86 ALA A CA 1
ATOM 623 C C . ALA A 1 86 ? -11.115 -0.868 19.159 1.00 91.25 86 ALA A C 1
ATOM 625 O O . ALA A 1 86 ? -10.376 0.119 19.107 1.00 91.25 86 ALA A O 1
ATOM 626 N N . LEU A 1 87 ? -10.717 -2.076 18.767 1.00 92.44 87 LEU A N 1
ATOM 627 C CA . LEU A 1 87 ? -9.415 -2.350 18.168 1.00 92.44 87 LEU A CA 1
ATOM 628 C C . LEU A 1 87 ? -9.618 -2.938 16.779 1.00 92.44 87 LEU A C 1
ATOM 630 O O . LEU A 1 87 ? -10.258 -3.970 16.624 1.00 92.44 87 LEU A O 1
ATOM 634 N N . LEU A 1 88 ? -9.015 -2.322 15.778 1.00 93.38 88 LEU A N 1
ATOM 635 C CA . LEU A 1 88 ? -8.921 -2.853 14.433 1.00 93.38 88 LEU A CA 1
ATOM 636 C C . LEU A 1 88 ? -7.479 -3.252 14.157 1.00 93.38 88 LEU A C 1
ATOM 638 O O . LEU A 1 88 ? -6.565 -2.465 14.387 1.00 93.38 88 LEU A O 1
ATOM 642 N N . LEU A 1 89 ? -7.290 -4.463 13.644 1.00 95.56 89 LEU A N 1
ATOM 643 C CA . LEU A 1 89 ? -6.008 -4.973 13.169 1.00 95.56 89 LEU A CA 1
ATOM 644 C C . LEU A 1 89 ? -6.176 -5.472 11.742 1.00 95.56 89 LEU A C 1
ATOM 646 O O . LEU A 1 89 ? -7.192 -6.087 11.424 1.00 95.56 89 LEU A O 1
ATOM 650 N N . GLY A 1 90 ? -5.193 -5.235 10.887 1.00 96.00 90 GLY A N 1
ATOM 651 C CA . GLY A 1 90 ? -5.247 -5.691 9.510 1.00 96.00 90 GLY A CA 1
ATOM 652 C C . GLY A 1 90 ? -3.899 -5.768 8.827 1.00 96.00 90 GLY A C 1
ATOM 653 O O . GLY A 1 90 ? -2.871 -5.350 9.359 1.00 96.00 90 GLY A O 1
ATOM 654 N N . GLY A 1 91 ? -3.929 -6.329 7.628 1.00 95.25 91 GLY A N 1
ATOM 655 C CA . GLY A 1 91 ? -2.788 -6.452 6.748 1.00 95.25 91 GLY A CA 1
ATOM 656 C C . GLY A 1 91 ? -3.210 -6.365 5.293 1.00 95.25 91 GLY A C 1
ATOM 657 O O . GLY A 1 91 ? -4.319 -6.752 4.920 1.00 95.25 91 GLY A O 1
ATOM 658 N N . SER A 1 92 ? -2.303 -5.854 4.473 1.00 95.06 92 SER A N 1
ATOM 659 C CA . SER A 1 92 ? -2.513 -5.717 3.041 1.00 95.06 92 SER A CA 1
ATOM 660 C C . SER A 1 92 ? -1.301 -6.187 2.266 1.00 95.06 92 SER A C 1
ATOM 662 O O . SER A 1 92 ? -0.151 -6.013 2.675 1.00 95.06 92 SER A O 1
ATOM 664 N N . PHE A 1 93 ? -1.582 -6.748 1.103 1.00 94.19 93 PHE A N 1
ATOM 665 C CA . PHE A 1 93 ? -0.603 -7.141 0.117 1.00 94.19 93 PHE A CA 1
ATOM 666 C C . PHE A 1 93 ? -1.047 -6.641 -1.247 1.00 94.19 93 PHE A C 1
ATOM 668 O O . PHE A 1 93 ? -2.219 -6.729 -1.610 1.00 94.19 93 PHE A O 1
ATOM 675 N N . GLN A 1 94 ? -0.093 -6.177 -2.036 1.00 93.88 94 GLN A N 1
ATOM 676 C CA . GLN A 1 94 ? -0.317 -5.867 -3.431 1.00 93.88 94 GLN A CA 1
ATOM 677 C C . GLN A 1 94 ? 0.865 -6.360 -4.246 1.00 93.88 94 GLN A C 1
ATOM 679 O O . GLN A 1 94 ? 2.002 -6.016 -3.950 1.00 93.88 94 GLN A O 1
ATOM 684 N N . ARG A 1 95 ? 0.607 -7.157 -5.284 1.00 93.31 95 ARG A N 1
ATOM 685 C CA . ARG A 1 95 ? 1.663 -7.793 -6.074 1.00 93.31 95 ARG A CA 1
ATOM 686 C C . ARG A 1 95 ? 2.523 -6.758 -6.801 1.00 93.31 95 ARG A C 1
ATOM 688 O O . ARG A 1 95 ? 3.735 -6.920 -6.853 1.00 93.31 95 ARG A O 1
ATOM 695 N N . GLY A 1 96 ? 1.912 -5.713 -7.366 1.00 90.62 96 GLY A N 1
ATOM 696 C CA . GLY A 1 96 ? 2.621 -4.594 -7.995 1.00 90.62 96 GLY A CA 1
ATOM 697 C C . GLY A 1 96 ? 2.053 -3.247 -7.587 1.00 90.62 96 GLY A C 1
ATOM 698 O O . GLY A 1 96 ? 0.856 -3.014 -7.763 1.00 90.62 96 GLY A O 1
ATOM 699 N N . SER A 1 97 ? 2.913 -2.395 -7.028 1.00 85.56 97 SER A N 1
ATOM 700 C CA . SER A 1 97 ? 2.605 -1.121 -6.365 1.00 85.56 97 SER A CA 1
ATOM 701 C C . SER A 1 97 ? 3.137 0.100 -7.150 1.00 85.56 97 SER A C 1
ATOM 703 O O . SER A 1 97 ? 3.100 0.102 -8.382 1.00 85.56 97 SER A O 1
ATOM 705 N N . ALA A 1 98 ? 3.555 1.191 -6.491 1.00 73.50 98 ALA A N 1
ATOM 706 C CA . ALA A 1 98 ? 3.808 2.484 -7.142 1.00 73.50 98 ALA A CA 1
ATOM 707 C C . ALA A 1 98 ? 5.052 2.593 -8.019 1.00 73.50 98 ALA A C 1
ATOM 709 O O . ALA A 1 98 ? 4.955 3.283 -9.035 1.00 73.50 98 ALA A O 1
ATOM 710 N N . SER A 1 99 ? 6.161 1.914 -7.719 1.00 70.25 99 SER A N 1
ATOM 711 C CA . SER A 1 99 ? 7.373 2.104 -8.536 1.00 70.25 99 SER A CA 1
ATOM 712 C C . SER A 1 99 ? 8.007 0.802 -8.983 1.00 70.25 99 SER A C 1
ATOM 714 O O . SER A 1 99 ? 8.498 -0.005 -8.202 1.00 70.25 99 SER A O 1
ATOM 716 N N . CYS A 1 100 ? 7.993 0.660 -10.300 1.00 75.25 100 CYS A N 1
ATOM 717 C CA . CYS A 1 100 ? 8.534 -0.440 -11.081 1.00 75.25 100 CYS A CA 1
ATOM 718 C C . CYS A 1 100 ? 9.530 0.060 -12.149 1.00 75.25 100 CYS A C 1
ATOM 720 O O . CYS A 1 100 ? 9.870 -0.684 -13.068 1.00 75.25 100 CYS A O 1
ATOM 722 N N . ARG A 1 101 ? 9.892 1.350 -12.083 1.00 77.50 101 ARG A N 1
ATOM 723 C CA . ARG A 1 101 ? 10.679 2.073 -13.087 1.00 77.50 101 ARG A CA 1
ATOM 724 C C . ARG A 1 101 ? 12.004 2.490 -12.505 1.00 77.50 101 ARG A C 1
ATOM 726 O O . ARG A 1 101 ? 12.043 2.831 -11.325 1.00 77.50 101 ARG A O 1
ATOM 733 N N . ASP A 1 102 ? 13.012 2.501 -13.356 1.00 76.75 102 ASP A N 1
ATOM 734 C CA . ASP A 1 102 ? 14.346 2.984 -13.040 1.00 76.75 102 ASP A CA 1
ATOM 735 C C . ASP A 1 102 ? 14.372 4.522 -13.036 1.00 76.75 102 ASP A C 1
ATOM 737 O O . ASP A 1 102 ? 13.430 5.185 -13.480 1.00 76.75 102 ASP A O 1
ATOM 741 N N . CYS A 1 103 ? 15.433 5.101 -12.485 1.00 72.50 103 CYS A N 1
ATOM 742 C CA . CYS A 1 103 ? 15.697 6.532 -12.593 1.00 72.50 103 CYS A CA 1
ATOM 743 C C . CYS A 1 103 ? 16.432 6.845 -13.916 1.00 72.50 103 CYS A C 1
ATOM 745 O O . CYS A 1 103 ? 17.303 6.062 -14.306 1.00 72.50 103 CYS A O 1
ATOM 747 N N . PRO A 1 104 ? 16.170 7.994 -14.568 1.00 73.75 104 PRO A N 1
ATOM 748 C CA . PRO A 1 104 ? 15.130 8.972 -14.244 1.00 73.75 104 PRO A CA 1
ATOM 749 C C . PRO A 1 104 ? 13.726 8.403 -14.471 1.00 73.75 104 PRO A C 1
ATOM 751 O O . PRO A 1 104 ? 13.472 7.703 -15.445 1.00 73.75 104 PRO A O 1
ATOM 754 N N . VAL A 1 105 ? 12.799 8.710 -13.560 1.00 77.12 105 VAL A N 1
ATOM 755 C CA . VAL A 1 105 ? 11.439 8.162 -13.627 1.00 77.12 105 VAL A CA 1
ATOM 756 C C . VAL A 1 105 ? 10.667 8.823 -14.765 1.00 77.12 105 VAL A C 1
ATOM 758 O O . VAL A 1 105 ? 10.259 9.981 -14.661 1.00 77.12 105 VAL A O 1
ATOM 761 N N . VAL A 1 106 ? 10.386 8.059 -15.819 1.00 80.25 106 VAL A N 1
ATOM 762 C CA . VAL A 1 106 ? 9.489 8.475 -16.903 1.00 80.25 106 VAL A CA 1
ATOM 763 C C . VAL A 1 106 ? 8.094 7.901 -16.663 1.00 80.25 106 VAL A C 1
ATOM 765 O O . VAL A 1 106 ? 7.897 6.697 -16.498 1.00 80.25 106 VAL A O 1
ATOM 768 N N . HIS A 1 107 ? 7.082 8.765 -16.620 1.00 78.56 107 HIS A N 1
ATOM 769 C CA . HIS A 1 107 ? 5.711 8.323 -16.373 1.00 78.56 107 HIS A CA 1
ATOM 770 C C . HIS A 1 107 ? 5.201 7.443 -17.520 1.00 78.56 107 HIS A C 1
ATOM 772 O O . HIS A 1 107 ? 5.456 7.701 -18.690 1.00 78.56 107 HIS A O 1
ATOM 778 N N . PHE A 1 108 ? 4.440 6.405 -17.169 1.00 82.00 108 PHE A N 1
ATOM 779 C CA . PHE A 1 108 ? 3.794 5.473 -18.104 1.00 82.00 108 PHE A CA 1
ATOM 780 C C . PHE A 1 108 ? 4.715 4.558 -18.916 1.00 82.00 108 PHE A C 1
ATOM 782 O O . PHE A 1 108 ? 4.197 3.716 -19.652 1.00 82.00 108 PHE A O 1
ATOM 789 N N . GLU A 1 109 ? 6.030 4.614 -18.705 1.00 86.12 109 GLU A N 1
ATOM 790 C CA . GLU A 1 109 ? 6.935 3.619 -19.278 1.00 86.12 109 GLU A CA 1
ATOM 791 C C . GLU A 1 109 ? 6.626 2.203 -18.775 1.00 86.12 109 GLU A C 1
ATOM 793 O O . GLU A 1 109 ? 6.167 2.055 -17.630 1.00 86.12 109 GLU A O 1
ATOM 798 N N . PRO A 1 110 ? 6.869 1.175 -19.611 1.00 86.75 110 PRO A N 1
ATOM 799 C CA . PRO A 1 110 ? 6.718 -0.219 -19.225 1.00 86.75 110 PRO A CA 1
ATOM 800 C C . PRO A 1 110 ? 7.504 -0.558 -17.957 1.00 86.75 110 PRO A C 1
ATOM 802 O O . PRO A 1 110 ? 8.680 -0.233 -17.825 1.00 86.75 110 PRO A O 1
ATOM 805 N N . CYS A 1 111 ? 6.867 -1.282 -17.039 1.00 83.50 111 CYS A N 1
ATOM 806 C CA . CYS A 1 111 ? 7.573 -1.881 -15.912 1.00 83.50 111 CYS A CA 1
ATOM 807 C C . CYS A 1 111 ? 8.418 -3.069 -16.389 1.00 83.50 111 CYS A C 1
ATOM 809 O O . CYS A 1 111 ? 7.909 -3.914 -17.131 1.00 83.50 111 CYS A O 1
ATOM 811 N N . ARG A 1 112 ? 9.651 -3.200 -15.885 1.00 84.44 112 ARG A N 1
ATOM 812 C CA . ARG A 1 112 ? 10.473 -4.412 -16.074 1.00 84.44 112 ARG A CA 1
ATOM 813 C C . ARG A 1 112 ? 10.030 -5.545 -15.151 1.00 84.44 112 ARG A C 1
ATOM 815 O O . ARG A 1 112 ? 9.825 -6.669 -15.595 1.00 84.44 112 ARG A O 1
ATOM 822 N N . ALA A 1 113 ? 9.816 -5.218 -13.880 1.00 85.69 113 ALA A N 1
ATOM 823 C CA . ALA A 1 113 ? 9.349 -6.135 -12.848 1.00 85.69 113 ALA A CA 1
ATOM 824 C C . ALA A 1 113 ? 8.234 -5.487 -12.018 1.00 85.69 113 ALA A C 1
ATOM 826 O O . ALA A 1 113 ? 8.113 -4.263 -11.957 1.00 85.69 113 ALA A O 1
ATOM 827 N N . GLY A 1 114 ? 7.385 -6.309 -11.405 1.00 86.94 114 GLY A N 1
ATOM 828 C CA . GLY A 1 114 ? 6.472 -5.827 -10.374 1.00 86.94 114 GLY A CA 1
ATOM 829 C C . GLY A 1 114 ? 7.251 -5.490 -9.108 1.00 86.94 114 GLY A C 1
ATOM 830 O O . GLY A 1 114 ? 8.267 -6.118 -8.840 1.00 86.94 114 GLY A O 1
ATOM 831 N N . ASN A 1 115 ? 6.764 -4.525 -8.331 1.00 87.19 115 ASN A N 1
ATOM 832 C CA . ASN A 1 115 ? 7.298 -4.258 -7.001 1.00 87.19 115 ASN A CA 1
ATOM 833 C C . ASN A 1 115 ? 6.179 -4.429 -5.962 1.00 87.19 115 ASN A C 1
ATOM 835 O O . ASN A 1 115 ? 5.247 -3.610 -5.958 1.00 87.19 115 ASN A O 1
ATOM 839 N N . PRO A 1 116 ? 6.210 -5.480 -5.126 1.00 90.50 116 PRO A N 1
ATOM 840 C CA . PRO A 1 116 ? 5.146 -5.745 -4.179 1.00 90.50 116 PRO A CA 1
ATOM 841 C C . PRO A 1 116 ? 5.058 -4.672 -3.099 1.00 90.50 116 PRO A C 1
ATOM 843 O O . PRO A 1 116 ? 6.053 -4.088 -2.694 1.00 90.50 116 PRO A O 1
ATOM 846 N N . GLY A 1 117 ? 3.859 -4.445 -2.583 1.00 88.44 117 GLY A N 1
ATOM 847 C CA . GLY A 1 117 ? 3.637 -3.756 -1.319 1.00 88.44 117 GLY A CA 1
ATOM 848 C C . GLY A 1 117 ? 3.165 -4.761 -0.278 1.00 88.44 117 GLY A C 1
ATOM 849 O O . GLY A 1 117 ? 2.301 -5.588 -0.567 1.00 88.44 117 GLY A O 1
ATOM 850 N N . VAL A 1 118 ? 3.699 -4.677 0.936 1.00 90.19 118 VAL A N 1
ATOM 851 C CA . VAL A 1 118 ? 3.184 -5.376 2.120 1.00 90.19 118 VAL A CA 1
ATOM 852 C C . VAL A 1 118 ? 3.016 -4.382 3.252 1.00 90.19 118 VAL A C 1
ATOM 854 O O . VAL A 1 118 ? 3.863 -3.513 3.446 1.00 90.19 118 VAL A O 1
ATOM 857 N N . GLY A 1 119 ? 1.940 -4.504 4.014 1.00 88.19 119 GLY A N 1
ATOM 858 C CA . GLY A 1 119 ? 1.718 -3.661 5.176 1.00 88.19 119 GLY A CA 1
ATOM 859 C C . GLY A 1 119 ? 0.877 -4.350 6.227 1.00 88.19 119 GLY A C 1
ATOM 860 O O . GLY A 1 119 ? 0.073 -5.228 5.921 1.00 88.19 119 GLY A O 1
ATOM 861 N N . VAL A 1 120 ? 1.069 -3.931 7.470 1.00 91.31 120 VAL A N 1
ATOM 862 C CA . VAL A 1 120 ? 0.161 -4.231 8.575 1.00 91.31 120 VAL A CA 1
ATOM 863 C C . VAL A 1 120 ? -0.291 -2.925 9.187 1.00 91.31 120 VAL A C 1
ATOM 865 O O . VAL A 1 120 ? 0.398 -1.910 9.104 1.00 91.31 120 VAL A O 1
ATOM 868 N N . TYR A 1 121 ? -1.472 -2.930 9.776 1.00 89.00 121 TYR A N 1
ATOM 869 C CA . TYR A 1 121 ? -2.039 -1.731 10.347 1.00 89.00 121 TYR A CA 1
ATOM 870 C C . TYR A 1 121 ? -2.903 -2.034 11.554 1.00 89.00 121 TYR A C 1
ATOM 872 O O . TYR A 1 121 ? -3.511 -3.096 11.677 1.00 89.00 121 TYR A O 1
ATOM 880 N N . GLY A 1 122 ? -2.959 -1.058 12.447 1.00 88.75 122 GLY A N 1
ATOM 881 C CA . GLY A 1 122 ? -3.774 -1.096 13.642 1.00 88.75 122 GLY A CA 1
ATOM 882 C C . GLY A 1 122 ? -4.486 0.227 13.853 1.00 88.75 122 GLY A C 1
ATOM 883 O O . GLY A 1 122 ? -3.988 1.287 13.460 1.00 88.75 122 GLY A O 1
ATOM 884 N N . ARG A 1 123 ? -5.652 0.176 14.483 1.00 88.12 123 ARG A N 1
ATOM 885 C CA . ARG A 1 123 ? -6.347 1.343 15.010 1.00 88.12 123 ARG A CA 1
ATOM 886 C C . ARG A 1 123 ? -6.975 1.000 16.349 1.00 88.12 123 ARG A C 1
ATOM 888 O O . ARG A 1 123 ? -7.754 0.064 16.426 1.00 88.12 123 ARG A O 1
ATOM 895 N N . LEU A 1 124 ? -6.668 1.780 17.372 1.00 87.31 124 LEU A N 1
ATOM 896 C CA . LEU A 1 124 ? -7.335 1.736 18.666 1.00 87.31 124 LEU A CA 1
ATOM 897 C C . LEU A 1 124 ? -8.199 2.985 18.799 1.00 87.31 124 LEU A C 1
ATOM 899 O O . LEU A 1 124 ? -7.666 4.086 18.730 1.00 87.31 124 LEU A O 1
ATOM 903 N N . ASP A 1 125 ? -9.494 2.823 19.027 1.00 86.81 125 ASP A N 1
ATOM 904 C CA . ASP A 1 125 ? -10.400 3.888 19.454 1.00 86.81 125 ASP A CA 1
ATOM 905 C C . ASP A 1 125 ? -10.774 3.639 20.921 1.00 86.81 125 ASP A C 1
ATOM 907 O O . ASP A 1 125 ? -11.235 2.552 21.258 1.00 86.81 125 ASP A O 1
ATOM 911 N N . ARG A 1 126 ? -10.575 4.615 21.814 1.00 85.94 126 ARG A N 1
ATOM 912 C CA . ARG A 1 126 ? -10.927 4.527 23.242 1.00 85.94 126 ARG A CA 1
ATOM 913 C C . ARG A 1 126 ? -11.483 5.862 23.729 1.00 85.94 126 ARG A C 1
ATOM 915 O O . ARG A 1 126 ? -10.732 6.804 23.984 1.00 85.94 126 ARG A O 1
ATOM 922 N N . GLY A 1 127 ? -12.805 5.939 23.870 1.00 82.06 127 GLY A N 1
ATOM 923 C CA . GLY A 1 127 ? -13.492 7.202 24.138 1.00 82.06 127 GLY A CA 1
ATOM 924 C C . GLY A 1 127 ? -13.161 8.237 23.049 1.00 82.06 127 GLY A C 1
ATOM 925 O O . GLY A 1 127 ? -13.397 7.962 21.873 1.00 82.06 127 GLY A O 1
ATOM 926 N N . PRO A 1 128 ? -12.611 9.413 23.395 1.00 76.12 128 PRO A N 1
ATOM 927 C CA . PRO A 1 128 ? -12.282 10.427 22.398 1.00 76.12 128 PRO A CA 1
ATOM 928 C C . PRO A 1 128 ? -10.930 10.142 21.698 1.00 76.12 128 PRO A C 1
ATOM 930 O O . PRO A 1 128 ? -10.733 10.533 20.545 1.00 76.12 128 PRO A O 1
ATOM 933 N N . LEU A 1 129 ? -10.030 9.378 22.331 1.00 76.38 129 LEU A N 1
ATOM 934 C CA . LEU A 1 129 ? -8.719 9.032 21.783 1.00 76.38 129 LEU A CA 1
ATOM 935 C C . LEU A 1 129 ? -8.852 8.039 20.621 1.00 76.38 129 LEU A C 1
ATOM 937 O O . LEU A 1 129 ? -9.508 7.010 20.757 1.00 76.38 129 LEU A O 1
ATOM 941 N N . ALA A 1 130 ? -8.136 8.289 19.521 1.00 78.38 130 ALA A N 1
ATOM 942 C CA . ALA A 1 130 ? -7.816 7.231 18.568 1.00 78.38 130 ALA A CA 1
ATOM 943 C C . ALA A 1 130 ? -6.327 7.202 18.246 1.00 78.38 130 ALA A C 1
ATOM 945 O O . ALA A 1 130 ? -5.698 8.247 18.141 1.00 78.38 130 ALA A O 1
ATOM 946 N N . VAL A 1 131 ? -5.764 6.022 18.049 1.00 78.81 131 VAL A N 1
ATOM 947 C CA . VAL A 1 131 ? -4.364 5.803 17.679 1.00 78.81 131 VAL A CA 1
ATOM 948 C C . VAL A 1 131 ? -4.356 4.895 16.462 1.00 78.81 131 VAL A C 1
ATOM 950 O O . VAL A 1 131 ? -5.095 3.920 16.436 1.00 78.81 131 VAL A O 1
ATOM 953 N N . LYS A 1 132 ? -3.554 5.205 15.445 1.00 80.62 132 LYS A N 1
ATOM 954 C CA . LYS A 1 132 ? -3.363 4.357 14.263 1.00 80.62 132 LYS A CA 1
ATOM 955 C C . LYS A 1 132 ? -1.892 4.035 14.086 1.00 80.62 132 LYS A C 1
ATOM 957 O O . LYS A 1 132 ? -1.061 4.899 14.301 1.00 80.62 132 LYS A O 1
ATOM 962 N N . ALA A 1 133 ? -1.558 2.847 13.623 1.00 79.31 133 ALA A N 1
ATOM 963 C CA . ALA A 1 133 ? -0.204 2.510 13.196 1.00 79.31 133 ALA A CA 1
ATOM 964 C C . ALA A 1 133 ? -0.274 1.796 11.852 1.00 79.31 133 ALA A C 1
ATOM 966 O O . ALA A 1 133 ? -1.201 1.018 11.640 1.00 79.31 133 ALA A O 1
ATOM 967 N N . GLU A 1 134 ? 0.660 2.081 10.946 1.00 79.38 134 GLU A N 1
ATOM 968 C CA . GLU A 1 134 ? 0.638 1.512 9.596 1.00 79.38 134 GLU A CA 1
ATOM 969 C C . GLU A 1 134 ? 2.051 1.350 9.016 1.00 79.38 134 GLU A C 1
ATOM 971 O O . GLU A 1 134 ? 2.459 2.092 8.119 1.00 79.38 134 GLU A O 1
ATOM 976 N N . PRO A 1 135 ? 2.830 0.378 9.511 1.00 79.00 135 PRO A N 1
ATOM 977 C CA . PRO A 1 135 ? 4.043 -0.037 8.830 1.00 79.00 135 PRO A CA 1
ATOM 978 C C . PRO A 1 135 ? 3.722 -0.744 7.515 1.00 79.00 135 PRO A C 1
ATOM 980 O O . PRO A 1 135 ? 3.116 -1.815 7.473 1.00 79.00 135 PRO A O 1
ATOM 983 N N . ALA A 1 136 ? 4.204 -0.149 6.431 1.00 80.50 136 ALA A N 1
ATOM 984 C CA . ALA A 1 136 ? 4.174 -0.710 5.094 1.00 80.50 136 ALA A CA 1
ATOM 985 C C . ALA A 1 136 ? 5.554 -0.612 4.452 1.00 80.50 136 ALA A C 1
ATOM 987 O O . ALA A 1 136 ? 6.311 0.297 4.787 1.00 80.50 136 ALA A O 1
ATOM 988 N N . ARG A 1 137 ? 5.861 -1.550 3.552 1.00 78.25 137 ARG A N 1
ATOM 989 C CA . ARG A 1 137 ? 7.105 -1.598 2.784 1.00 78.25 137 ARG A CA 1
ATOM 990 C C . ARG A 1 137 ? 6.939 -2.250 1.426 1.00 78.25 137 ARG A C 1
ATOM 992 O O . ARG A 1 137 ? 6.033 -3.053 1.212 1.00 78.25 137 ARG A O 1
ATOM 999 N N . THR A 1 138 ? 7.899 -1.981 0.556 1.00 79.88 138 THR A N 1
ATOM 1000 C CA . THR A 1 138 ? 8.215 -2.862 -0.563 1.00 79.88 138 THR A CA 1
ATOM 1001 C C . THR A 1 138 ? 9.251 -3.899 -0.106 1.00 79.88 138 THR A C 1
ATOM 1003 O O . THR A 1 138 ? 10.230 -3.524 0.550 1.00 79.88 138 THR A O 1
ATOM 1006 N N . PRO A 1 139 ? 9.055 -5.211 -0.347 1.00 77.38 139 PRO A N 1
ATOM 1007 C CA . PRO A 1 139 ? 10.095 -6.198 -0.065 1.00 77.38 139 PRO A CA 1
ATOM 1008 C C . PRO A 1 139 ? 11.260 -6.056 -1.053 1.00 77.38 139 PRO A C 1
ATOM 1010 O O . PRO A 1 139 ? 12.409 -6.281 -0.665 1.00 77.38 139 PRO A O 1
ATOM 1013 N N . ASP A 1 140 ? 10.955 -5.611 -2.274 1.00 78.81 140 ASP A N 1
ATOM 1014 C CA . ASP A 1 140 ? 11.915 -5.380 -3.339 1.00 78.81 140 ASP A CA 1
ATOM 1015 C C . ASP A 1 140 ? 12.405 -3.932 -3.346 1.00 78.81 140 ASP A C 1
ATOM 1017 O O . ASP A 1 140 ? 11.720 -2.987 -2.926 1.00 78.81 140 ASP A O 1
ATOM 1021 N N . VAL A 1 141 ? 13.622 -3.774 -3.855 1.00 73.88 141 VAL A N 1
ATOM 1022 C CA . VAL A 1 141 ? 14.280 -2.483 -4.026 1.00 73.88 141 VAL A CA 1
ATOM 1023 C C . VAL A 1 141 ? 13.445 -1.584 -4.935 1.00 73.88 141 VAL A C 1
ATOM 1025 O O . VAL A 1 141 ? 12.898 -2.038 -5.938 1.00 73.88 141 VAL A O 1
ATOM 1028 N N . TRP A 1 142 ? 13.344 -0.300 -4.587 1.00 72.69 142 TRP A N 1
ATOM 1029 C CA . TRP A 1 142 ? 12.552 0.662 -5.346 1.00 72.69 142 TRP A CA 1
ATOM 1030 C C . TRP A 1 142 ? 13.396 1.314 -6.452 1.00 72.69 142 TRP A C 1
ATOM 1032 O O . TRP A 1 142 ? 14.149 2.244 -6.153 1.00 72.69 142 TRP A O 1
ATOM 1042 N N . PRO A 1 143 ? 13.309 0.872 -7.724 1.00 69.75 143 PRO A N 1
ATOM 1043 C CA . PRO A 1 143 ? 14.353 1.180 -8.709 1.00 69.75 143 PRO A CA 1
ATOM 1044 C C . PRO A 1 143 ? 14.444 2.678 -9.033 1.00 69.75 143 PRO A C 1
ATOM 1046 O O . PRO A 1 143 ? 15.524 3.214 -9.253 1.00 69.75 143 PRO A O 1
ATOM 1049 N N . GLY A 1 144 ? 13.320 3.392 -8.938 1.00 67.75 144 GLY A N 1
ATOM 1050 C CA . GLY A 1 144 ? 13.243 4.830 -9.198 1.00 67.75 144 GLY A CA 1
ATOM 1051 C C . GLY A 1 144 ? 13.943 5.693 -8.150 1.00 67.75 144 GLY A C 1
ATOM 1052 O O . GLY A 1 144 ? 14.068 6.896 -8.349 1.00 67.75 144 GLY A O 1
ATOM 1053 N N . THR A 1 145 ? 14.395 5.096 -7.043 1.00 67.12 145 THR A N 1
ATOM 1054 C CA . THR A 1 145 ? 15.158 5.796 -5.999 1.00 67.12 145 THR A CA 1
ATOM 1055 C C . THR A 1 145 ? 16.675 5.708 -6.196 1.00 67.12 145 THR A C 1
ATOM 1057 O O . THR A 1 145 ? 17.409 6.382 -5.481 1.00 67.12 145 THR A O 1
ATOM 1060 N N . PHE A 1 146 ? 17.159 4.927 -7.170 1.00 72.06 146 PHE A N 1
ATOM 1061 C CA . PHE A 1 146 ? 18.576 4.879 -7.538 1.00 72.06 146 PHE A CA 1
ATOM 1062 C C . PHE A 1 146 ? 18.906 6.004 -8.519 1.00 72.06 146 PHE A C 1
ATOM 1064 O O . PHE A 1 146 ? 18.471 5.925 -9.655 1.00 72.06 146 PHE A O 1
ATOM 1071 N N . ASN A 1 147 ? 19.673 7.026 -8.132 1.00 68.69 147 ASN A N 1
ATOM 1072 C CA . ASN A 1 147 ? 20.086 8.098 -9.047 1.00 68.69 147 ASN A CA 1
ATOM 1073 C C . ASN A 1 147 ? 21.443 7.766 -9.711 1.00 68.69 147 ASN A C 1
ATOM 1075 O O . ASN A 1 147 ? 22.459 7.791 -9.015 1.00 68.69 147 ASN A O 1
ATOM 1079 N N . PRO A 1 148 ? 21.512 7.533 -11.039 1.00 66.50 148 PRO A N 1
ATOM 1080 C CA . PRO A 1 148 ? 22.764 7.202 -11.726 1.00 66.50 148 PRO A CA 1
ATOM 1081 C C . PRO A 1 148 ? 23.805 8.327 -11.695 1.00 66.50 148 PRO A C 1
ATOM 1083 O O . PRO A 1 148 ? 24.995 8.054 -11.805 1.00 66.50 148 PRO A O 1
ATOM 1086 N N . GLY A 1 149 ? 23.375 9.584 -11.533 1.00 70.06 149 GLY A N 1
ATOM 1087 C CA . GLY A 1 149 ? 24.275 10.728 -11.373 1.00 70.06 149 GLY A CA 1
ATOM 1088 C C . GLY A 1 149 ? 24.937 10.800 -9.994 1.00 70.06 149 GLY A C 1
ATOM 1089 O O . GLY A 1 149 ? 25.848 11.600 -9.804 1.00 70.06 149 GLY A O 1
ATOM 1090 N N . ILE A 1 150 ? 24.480 9.987 -9.031 1.00 66.94 150 ILE A N 1
ATOM 1091 C CA . ILE A 1 150 ? 25.019 9.915 -7.667 1.00 66.94 150 ILE A CA 1
ATOM 1092 C C . ILE A 1 150 ? 25.026 8.440 -7.185 1.00 66.94 150 ILE A C 1
ATOM 1094 O O . ILE A 1 150 ? 24.317 8.080 -6.238 1.00 66.94 150 ILE A O 1
ATOM 1098 N N . PRO A 1 151 ? 25.794 7.553 -7.853 1.00 66.75 151 PRO A N 1
ATOM 1099 C CA . PRO A 1 151 ? 25.680 6.095 -7.720 1.00 66.75 151 PRO A CA 1
ATOM 1100 C C . PRO A 1 151 ? 26.104 5.544 -6.350 1.00 66.75 151 PRO A C 1
ATOM 1102 O O . PRO A 1 151 ? 25.728 4.429 -5.994 1.00 66.75 151 PRO A O 1
ATOM 1105 N N . GLN A 1 152 ? 26.854 6.317 -5.559 1.00 59.75 152 GLN A N 1
ATOM 1106 C CA . GLN A 1 152 ? 27.296 5.955 -4.209 1.00 59.75 152 GLN A CA 1
ATOM 1107 C C . GLN A 1 152 ? 26.147 5.816 -3.192 1.00 59.75 152 GLN A C 1
ATOM 1109 O O . GLN A 1 152 ? 26.356 5.301 -2.097 1.00 59.75 152 GLN A O 1
ATOM 1114 N N . PHE A 1 153 ? 24.932 6.247 -3.542 1.00 56.09 153 PHE A N 1
ATOM 1115 C CA . PHE A 1 153 ? 23.749 6.160 -2.689 1.00 56.09 153 PHE A CA 1
ATOM 1116 C C . PHE A 1 153 ? 22.742 5.133 -3.238 1.00 56.09 153 PHE A C 1
ATOM 1118 O O . PHE A 1 153 ? 21.653 5.471 -3.702 1.00 56.09 153 PHE A O 1
ATOM 1125 N N . ALA A 1 154 ? 23.110 3.850 -3.183 1.00 49.88 154 ALA A N 1
ATOM 1126 C CA . ALA A 1 154 ? 22.269 2.732 -3.612 1.00 49.88 154 ALA A CA 1
ATOM 1127 C C . ALA A 1 154 ? 21.050 2.450 -2.687 1.00 49.88 154 ALA A C 1
ATOM 1129 O O . ALA A 1 154 ? 21.188 1.950 -1.579 1.00 49.88 154 ALA A O 1
ATOM 1130 N N . THR A 1 155 ? 19.857 2.777 -3.197 1.00 54.06 155 THR A N 1
ATOM 1131 C CA . THR A 1 155 ? 18.500 2.179 -3.056 1.00 54.06 155 THR A CA 1
ATOM 1132 C C . THR A 1 155 ? 18.087 1.373 -1.796 1.00 54.06 155 THR A C 1
ATOM 1134 O O . THR A 1 155 ? 18.671 0.338 -1.495 1.00 54.06 155 THR A O 1
ATOM 1137 N N . CYS A 1 156 ? 16.951 1.732 -1.157 1.00 44.31 156 CYS A N 1
ATOM 1138 C CA . CYS A 1 156 ? 16.447 1.089 0.081 1.00 44.31 156 CYS A CA 1
ATOM 1139 C C . CYS A 1 156 ? 14.953 0.722 0.130 1.00 44.31 156 CYS A C 1
ATOM 1141 O O . CYS A 1 156 ? 14.135 1.187 -0.663 1.00 44.31 156 CYS A O 1
ATOM 1143 N N . LYS A 1 157 ? 14.630 -0.105 1.140 1.00 47.31 157 LYS A N 1
ATOM 1144 C CA . LYS A 1 157 ? 13.289 -0.511 1.600 1.00 47.31 157 LYS A CA 1
ATOM 1145 C C . LYS A 1 157 ? 12.645 0.616 2.413 1.00 47.31 157 LYS A C 1
ATOM 1147 O O . LYS A 1 157 ? 13.289 1.174 3.294 1.00 47.31 157 LYS A O 1
ATOM 1152 N N . VAL A 1 158 ? 11.367 0.902 2.175 1.00 46.66 158 VAL A N 1
ATOM 1153 C CA . VAL A 1 158 ? 10.635 1.979 2.865 1.00 46.66 158 VAL A CA 1
ATOM 1154 C C . VAL A 1 158 ? 9.809 1.412 4.028 1.00 46.66 158 VAL A C 1
ATOM 1156 O O . VAL A 1 158 ? 8.874 0.685 3.736 1.00 46.66 158 VAL A O 1
ATOM 1159 N N . PRO A 1 159 ? 10.082 1.691 5.317 1.00 41.34 159 PRO A N 1
ATOM 1160 C CA . PRO A 1 159 ? 9.142 1.480 6.424 1.00 41.34 159 PRO A CA 1
ATOM 1161 C C . PRO A 1 159 ? 8.286 2.739 6.685 1.00 41.34 159 PRO A C 1
ATOM 1163 O O . PRO A 1 159 ? 8.767 3.853 6.483 1.00 41.34 159 PRO A O 1
ATOM 1166 N N . VAL A 1 160 ? 7.034 2.572 7.147 1.00 48.41 160 VAL A N 1
ATOM 1167 C CA . VAL A 1 160 ? 6.048 3.659 7.392 1.00 48.41 160 VAL A CA 1
ATOM 1168 C C . VAL A 1 160 ? 5.556 3.689 8.863 1.00 48.41 160 VAL A C 1
ATOM 1170 O O . VAL A 1 160 ? 5.553 2.667 9.542 1.00 48.41 160 VAL A O 1
ATOM 1173 N N . GLY A 1 161 ? 5.217 4.881 9.382 1.00 42.25 161 GLY A N 1
ATOM 1174 C CA . GLY A 1 161 ? 5.048 5.205 10.818 1.00 42.25 161 GLY A CA 1
ATOM 1175 C C . GLY A 1 161 ? 3.648 5.083 11.473 1.00 42.25 161 GLY A C 1
ATOM 1176 O O . GLY A 1 161 ? 2.739 4.419 10.974 1.00 42.25 161 GLY A O 1
ATOM 1177 N N . ALA A 1 162 ? 3.489 5.740 12.638 1.00 37.50 162 ALA A N 1
ATOM 1178 C CA . ALA A 1 162 ? 2.343 5.650 13.567 1.00 37.50 162 ALA A CA 1
ATOM 1179 C C . ALA A 1 162 ? 1.693 7.027 13.891 1.00 37.50 162 ALA A C 1
ATOM 1181 O O . ALA A 1 162 ? 2.264 8.081 13.647 1.00 37.50 162 ALA A O 1
ATOM 1182 N N . ARG A 1 163 ? 0.450 7.066 14.393 1.00 53.16 163 ARG A N 1
ATOM 1183 C CA . ARG A 1 163 ? -0.431 8.260 14.460 1.00 53.16 163 ARG A CA 1
ATOM 1184 C C . ARG A 1 163 ? -1.332 8.286 15.706 1.00 53.16 163 ARG A C 1
ATOM 1186 O O . ARG A 1 163 ? -1.764 7.234 16.163 1.00 53.16 163 ARG A O 1
ATOM 1193 N N . SER A 1 164 ? -1.744 9.478 16.164 1.00 33.47 164 SER A N 1
ATOM 1194 C CA . SER A 1 164 ? -2.789 9.682 17.191 1.00 33.47 164 SER A CA 1
ATOM 1195 C C . SER A 1 164 ? -3.766 10.818 16.823 1.00 33.47 164 SER A C 1
ATOM 1197 O O . SER A 1 164 ? -3.391 11.840 16.260 1.00 33.47 164 SER A O 1
ATOM 1199 N N . ARG A 1 165 ? -5.053 10.661 17.147 1.00 39.91 165 ARG A N 1
ATOM 1200 C CA . ARG A 1 165 ? -6.179 11.557 16.819 1.00 39.91 165 ARG A CA 1
ATOM 1201 C C . ARG A 1 165 ? -6.306 12.740 17.781 1.00 39.91 165 ARG A C 1
ATOM 1203 O O . ARG A 1 165 ? -7.134 13.611 17.541 1.00 39.91 165 ARG A O 1
ATOM 1210 N N . HIS A 1 166 ? -5.539 12.775 18.871 1.00 41.00 166 HIS A N 1
ATOM 1211 C CA . HIS A 1 166 ? -5.602 13.848 19.878 1.00 41.00 166 HIS A CA 1
ATOM 1212 C C . HIS A 1 166 ? -4.299 14.625 20.066 1.00 41.00 166 HIS A C 1
ATOM 1214 O O . HIS A 1 166 ? -4.297 15.615 20.787 1.00 41.00 166 HIS A O 1
ATOM 1220 N N . ALA A 1 167 ? -3.206 14.211 19.423 1.00 48.75 167 ALA A N 1
ATOM 1221 C CA . ALA A 1 167 ? -1.890 14.787 19.704 1.00 48.75 167 ALA A CA 1
ATOM 1222 C C . ALA A 1 167 ? -0.934 14.808 18.499 1.00 48.75 167 ALA A C 1
ATOM 1224 O O . ALA A 1 167 ? 0.253 15.053 18.672 1.00 48.75 167 ALA A O 1
ATOM 1225 N N . GLY A 1 168 ? -1.427 14.575 17.278 1.00 55.69 168 GLY A N 1
ATOM 1226 C CA . GLY A 1 168 ? -0.621 14.713 16.066 1.00 55.69 168 GLY A CA 1
ATOM 1227 C C . GLY A 1 168 ? -0.253 13.412 15.347 1.00 55.69 168 GLY A C 1
ATOM 1228 O O . GLY A 1 168 ? -0.602 12.292 15.723 1.00 55.69 168 GLY A O 1
ATOM 1229 N N . PHE A 1 169 ? 0.432 13.597 14.230 1.00 58.44 169 PHE A N 1
ATOM 1230 C CA . PHE A 1 169 ? 0.920 12.597 13.301 1.00 58.44 169 PHE A CA 1
ATOM 1231 C C . PHE A 1 169 ? 2.442 12.509 13.408 1.00 58.44 169 PHE A C 1
ATOM 1233 O O . PHE A 1 169 ? 3.122 13.532 13.368 1.00 58.44 169 PHE A O 1
ATOM 1240 N N . LEU A 1 170 ? 2.962 11.284 13.503 1.00 59.38 170 LEU A N 1
ATOM 1241 C CA . LEU A 1 170 ? 4.389 10.999 13.434 1.00 59.38 170 LEU A CA 1
ATOM 1242 C C . LEU A 1 170 ? 4.656 10.074 12.237 1.00 59.38 170 LEU A C 1
ATOM 1244 O O . LEU A 1 170 ? 4.522 8.853 12.301 1.00 59.38 170 LEU A O 1
ATOM 1248 N N . GLY A 1 171 ? 5.026 10.662 11.110 1.00 58.16 171 GLY A N 1
ATOM 1249 C CA . GLY A 1 171 ? 5.508 9.929 9.950 1.00 58.16 171 GLY A CA 1
ATOM 1250 C C . GLY A 1 171 ? 7.005 9.695 10.061 1.00 58.16 171 GLY A C 1
ATOM 1251 O O . GLY A 1 171 ? 7.769 10.640 10.227 1.00 58.16 171 GLY A O 1
ATOM 1252 N N . HIS A 1 172 ? 7.433 8.446 9.923 1.00 61.41 172 HIS A N 1
ATOM 1253 C CA . HIS A 1 172 ? 8.811 8.135 9.574 1.00 61.41 172 HIS A CA 1
ATOM 1254 C C . HIS A 1 172 ? 8.783 7.357 8.269 1.00 61.41 172 HIS A C 1
ATOM 1256 O O . HIS A 1 172 ? 8.055 6.369 8.164 1.00 61.41 172 HIS A O 1
ATOM 1262 N N . GLN A 1 173 ? 9.559 7.811 7.296 1.00 62.59 173 GLN A N 1
ATOM 1263 C CA . GLN A 1 173 ? 9.783 7.135 6.035 1.00 62.59 173 GLN A CA 1
ATOM 1264 C C . GLN A 1 173 ? 11.288 6.993 5.852 1.00 62.59 173 GLN A C 1
ATOM 1266 O O . GLN A 1 173 ? 12.007 7.974 6.010 1.00 62.59 173 GLN A O 1
ATOM 1271 N N . ALA A 1 174 ? 11.770 5.789 5.551 1.00 60.50 174 ALA A N 1
ATOM 1272 C CA . ALA A 1 174 ? 13.155 5.633 5.117 1.00 60.50 174 ALA A CA 1
ATOM 1273 C C . ALA A 1 174 ? 13.211 5.560 3.591 1.00 60.50 174 ALA A C 1
ATOM 1275 O O . ALA A 1 174 ? 12.436 4.815 2.989 1.00 60.50 174 ALA A O 1
ATOM 1276 N N . ALA A 1 175 ? 14.080 6.349 2.967 1.00 60.59 175 ALA A N 1
ATOM 1277 C CA . ALA A 1 175 ? 14.252 6.379 1.520 1.00 60.59 175 ALA A CA 1
ATOM 1278 C C . ALA A 1 175 ? 15.747 6.475 1.194 1.00 60.59 175 ALA A C 1
ATOM 1280 O O . ALA A 1 175 ? 16.392 7.452 1.529 1.00 60.59 175 ALA A O 1
ATOM 1281 N N . GLY A 1 176 ? 16.313 5.480 0.513 1.00 55.31 176 GLY A N 1
ATOM 1282 C CA . GLY A 1 176 ? 17.760 5.436 0.241 1.00 55.31 176 GLY A CA 1
ATOM 1283 C C . GLY A 1 176 ? 18.621 4.855 1.384 1.00 55.31 176 GLY A C 1
ATOM 1284 O O . GLY A 1 176 ? 18.082 4.535 2.445 1.00 55.31 176 GLY A O 1
ATOM 1285 N N . PRO A 1 177 ? 19.925 4.621 1.131 1.00 57.69 177 PRO A N 1
ATOM 1286 C CA . PRO A 1 177 ? 20.841 3.927 2.046 1.00 57.69 177 PRO A CA 1
ATOM 1287 C C . PRO A 1 177 ? 21.061 4.642 3.373 1.00 57.69 177 PRO A C 1
ATOM 1289 O O . PRO A 1 177 ? 20.936 5.858 3.460 1.00 57.69 177 PRO A O 1
ATOM 1292 N N . ASP A 1 178 ? 21.429 3.874 4.398 1.00 61.78 178 ASP A N 1
ATOM 1293 C CA . ASP A 1 178 ? 21.706 4.408 5.730 1.00 61.78 178 ASP A CA 1
ATOM 1294 C C . ASP A 1 178 ? 22.781 5.506 5.675 1.00 61.78 178 ASP A C 1
ATOM 1296 O O . ASP A 1 178 ? 23.845 5.328 5.078 1.00 61.78 178 ASP A O 1
ATOM 1300 N N . GLY A 1 179 ? 22.504 6.644 6.318 1.00 61.00 179 GLY A N 1
ATOM 1301 C CA . GLY A 1 179 ? 23.449 7.752 6.454 1.00 61.00 179 GLY A CA 1
ATOM 1302 C C . GLY A 1 179 ? 23.404 8.803 5.342 1.00 61.00 179 GLY A C 1
ATOM 1303 O O . GLY A 1 179 ? 24.136 9.790 5.431 1.00 61.00 179 GLY A O 1
ATOM 1304 N N . VAL A 1 180 ? 22.558 8.653 4.316 1.00 59.62 180 VAL A N 1
ATOM 1305 C CA . VAL A 1 180 ? 22.394 9.690 3.278 1.00 59.62 180 VAL A CA 1
ATOM 1306 C C . VAL A 1 180 ? 21.410 10.782 3.716 1.00 59.62 180 VAL A C 1
ATOM 1308 O O . VAL A 1 180 ? 20.507 10.499 4.492 1.00 59.62 180 VAL A O 1
ATOM 1311 N N . PRO A 1 181 ? 21.494 12.030 3.212 1.00 60.00 181 PRO A N 1
ATOM 1312 C CA . PRO A 1 181 ? 20.645 13.133 3.694 1.00 60.00 181 PRO A CA 1
ATOM 1313 C C . PRO A 1 181 ? 19.126 12.929 3.550 1.00 60.00 181 PRO A C 1
ATOM 1315 O O . PRO A 1 181 ? 18.343 13.645 4.176 1.00 60.00 181 PRO A O 1
ATOM 1318 N N . TRP A 1 182 ? 18.705 11.989 2.703 1.00 61.22 182 TRP A N 1
ATOM 1319 C CA . TRP A 1 182 ? 17.310 11.603 2.488 1.00 61.22 182 TRP A CA 1
ATOM 1320 C C . TRP A 1 182 ? 16.962 10.225 3.071 1.00 61.22 182 TRP A C 1
ATOM 1322 O O . TRP A 1 182 ? 15.816 9.806 2.901 1.00 61.22 182 TRP A O 1
ATOM 1332 N N . ASP A 1 183 ? 17.901 9.568 3.775 1.00 55.47 183 ASP A N 1
ATOM 1333 C CA . ASP A 1 183 ? 17.744 8.238 4.391 1.00 55.47 183 ASP A CA 1
ATOM 1334 C C . ASP A 1 183 ? 16.523 8.175 5.306 1.00 55.47 183 ASP A C 1
ATOM 1336 O O . ASP A 1 183 ? 15.831 7.162 5.365 1.00 55.47 183 ASP A O 1
ATOM 1340 N N . ARG A 1 184 ? 16.224 9.292 5.971 1.00 63.09 184 ARG A N 1
ATOM 1341 C CA . ARG A 1 184 ? 15.105 9.499 6.876 1.00 63.09 184 ARG A CA 1
ATOM 1342 C C . ARG A 1 184 ? 14.334 10.727 6.436 1.00 63.09 184 ARG A C 1
ATOM 1344 O O . ARG A 1 184 ? 14.750 11.865 6.636 1.00 63.09 184 ARG A O 1
ATOM 1351 N N . GLN A 1 185 ? 13.154 10.482 5.896 1.00 62.22 185 GLN A N 1
ATOM 1352 C CA . GLN A 1 185 ? 12.136 11.492 5.664 1.00 62.22 185 GLN A CA 1
ATOM 1353 C C . GLN A 1 185 ? 11.113 11.386 6.794 1.00 62.22 185 GLN A C 1
ATOM 1355 O O . GLN A 1 185 ? 10.142 10.627 6.740 1.00 62.22 185 GLN A O 1
ATOM 1360 N N . GLY A 1 186 ? 11.397 12.094 7.886 1.00 65.31 186 GLY A N 1
ATOM 1361 C CA . GLY A 1 186 ? 10.508 12.193 9.036 1.00 65.31 186 GLY A CA 1
ATOM 1362 C C . GLY A 1 186 ? 9.607 13.419 8.926 1.00 65.31 186 GLY A C 1
ATOM 1363 O O . GLY A 1 186 ? 10.080 14.517 8.640 1.00 65.31 186 GLY A O 1
ATOM 1364 N N . GLN A 1 187 ? 8.320 13.254 9.209 1.00 63.59 187 GLN A N 1
ATOM 1365 C CA . GLN A 1 187 ? 7.376 14.362 9.324 1.00 63.59 187 GLN A CA 1
ATOM 1366 C C . GLN A 1 187 ? 6.655 14.269 10.664 1.00 63.59 187 GLN A C 1
ATOM 1368 O O . GLN A 1 187 ? 6.090 13.229 11.010 1.00 63.59 187 GLN A O 1
ATOM 1373 N N . GLN A 1 188 ? 6.649 15.364 11.414 1.00 66.75 188 GLN A N 1
ATOM 1374 C CA . GLN A 1 188 ? 5.867 15.482 12.637 1.00 66.75 188 GLN A CA 1
ATOM 1375 C C . GLN A 1 188 ? 4.835 16.579 12.433 1.00 66.75 188 GLN A C 1
ATOM 1377 O O . GLN A 1 188 ? 5.188 17.729 12.193 1.00 66.75 188 GLN A O 1
ATOM 1382 N N . VAL A 1 189 ? 3.555 16.227 12.535 1.00 63.34 189 VAL A N 1
ATOM 1383 C CA . VAL A 1 189 ? 2.464 17.187 12.359 1.00 63.34 189 VAL A CA 1
ATOM 1384 C C . VAL A 1 189 ? 1.598 17.196 13.597 1.00 63.34 189 VAL A C 1
ATOM 1386 O O . VAL A 1 189 ? 0.855 16.252 13.845 1.00 63.34 189 VAL A O 1
ATOM 1389 N N . LEU A 1 190 ? 1.646 18.277 14.362 1.00 68.06 190 LEU A N 1
ATOM 1390 C CA . LEU A 1 190 ? 0.732 18.482 15.476 1.00 68.06 190 LEU A CA 1
ATOM 1391 C C . LEU A 1 190 ? -0.487 19.249 14.970 1.00 68.06 190 LEU A C 1
ATOM 1393 O O . LEU A 1 190 ? -0.352 20.260 14.285 1.00 68.06 190 LEU A O 1
ATOM 1397 N N . GLY A 1 191 ? -1.689 18.781 15.293 1.00 62.28 191 GLY A N 1
ATOM 1398 C CA . GLY A 1 191 ? -2.909 19.438 14.844 1.00 62.28 191 GLY A CA 1
ATOM 1399 C C . GLY A 1 191 ? -4.058 19.292 15.823 1.00 62.28 191 GLY A C 1
ATOM 1400 O O . GLY A 1 191 ? -4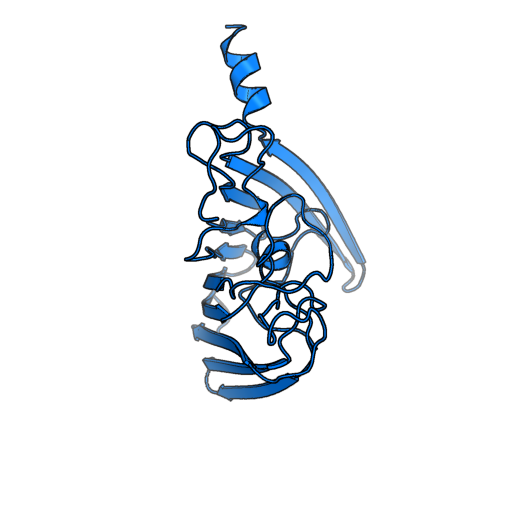.199 18.263 16.481 1.00 62.28 191 GLY A O 1
ATOM 1401 N N . ALA A 1 192 ? -4.892 20.325 15.877 1.00 65.19 192 ALA A N 1
ATOM 1402 C CA . ALA A 1 192 ? -6.138 20.350 16.622 1.00 65.19 192 ALA A CA 1
ATOM 1403 C C . ALA A 1 192 ? -7.299 20.614 15.658 1.00 65.19 192 ALA A C 1
ATOM 1405 O O . ALA A 1 192 ? -7.207 21.444 14.751 1.00 65.19 192 ALA A O 1
ATOM 1406 N N . ALA A 1 193 ? -8.404 19.901 15.857 1.00 64.56 193 ALA A N 1
ATOM 1407 C CA . ALA A 1 193 ? -9.627 20.095 15.097 1.00 64.56 193 ALA A CA 1
ATOM 1408 C C . ALA A 1 193 ? -10.811 20.198 16.056 1.00 64.56 193 ALA A C 1
ATOM 1410 O O . ALA A 1 193 ? -10.961 19.363 16.947 1.00 64.56 193 ALA A O 1
ATOM 1411 N N . ARG A 1 194 ? -11.666 21.204 15.857 1.00 61.12 194 ARG A N 1
ATOM 1412 C CA . ARG A 1 194 ? -12.909 21.374 16.618 1.00 61.12 194 ARG A CA 1
ATOM 1413 C C . ARG A 1 194 ? -14.078 21.485 15.652 1.00 61.12 194 ARG A C 1
ATOM 1415 O O . ARG A 1 194 ? -14.039 22.274 14.711 1.00 61.12 194 ARG A O 1
ATOM 1422 N N . SER A 1 195 ? -15.122 20.700 15.900 1.00 63.09 195 SER A N 1
ATOM 1423 C CA . SER A 1 195 ? -16.394 20.848 15.194 1.00 63.09 195 SER A CA 1
ATOM 1424 C C . SER A 1 195 ? -17.228 21.896 15.921 1.00 63.09 195 SER A C 1
ATOM 1426 O O . SER A 1 195 ? -17.557 21.705 17.089 1.00 63.09 195 SER A O 1
ATOM 1428 N N . ALA A 1 196 ? -17.552 23.003 15.255 1.00 62.09 196 ALA A N 1
ATOM 1429 C CA . ALA A 1 196 ? -18.483 23.997 15.798 1.00 62.09 196 ALA A CA 1
ATOM 1430 C C . ALA A 1 196 ? -19.947 23.559 15.592 1.00 62.09 196 ALA A C 1
ATOM 1432 O O . ALA A 1 196 ? -20.815 23.865 16.403 1.00 62.09 196 ALA A O 1
ATOM 1433 N N . ARG A 1 197 ? -20.202 22.807 14.512 1.00 61.12 197 ARG A N 1
ATOM 1434 C CA . ARG A 1 197 ? -21.460 22.125 14.152 1.00 61.12 197 ARG A CA 1
ATOM 1435 C C . ARG A 1 197 ? -21.114 20.808 13.434 1.00 61.12 197 ARG A C 1
ATOM 1437 O O . ARG A 1 197 ? -19.967 20.684 12.998 1.00 61.12 197 ARG A O 1
ATOM 1444 N N . PRO A 1 198 ? -22.044 19.849 13.248 1.00 56.06 198 PRO A N 1
ATOM 1445 C CA . PRO A 1 198 ? -21.758 18.563 12.587 1.00 56.06 198 PRO A CA 1
ATOM 1446 C C . PRO A 1 198 ? -21.137 18.681 11.185 1.00 56.06 198 PRO A C 1
ATOM 1448 O O . PRO A 1 198 ? -20.499 17.747 10.716 1.00 56.06 198 PRO A O 1
ATOM 1451 N N . GLN A 1 199 ? -21.305 19.832 10.527 1.00 52.69 199 GLN A N 1
ATOM 1452 C CA . GLN A 1 199 ? -20.841 20.087 9.161 1.00 52.69 199 GLN A CA 1
ATOM 1453 C C . GLN A 1 199 ? -19.705 21.121 9.077 1.00 52.69 199 GLN A C 1
ATOM 1455 O O . GLN A 1 199 ? -19.195 21.390 7.995 1.00 52.69 199 GLN A O 1
ATOM 1460 N N . THR A 1 200 ? -19.285 21.706 10.204 1.00 45.38 200 THR A N 1
ATOM 1461 C CA . THR A 1 200 ? -18.264 22.765 10.229 1.00 45.38 200 THR A CA 1
ATOM 1462 C C . THR A 1 200 ? -17.124 22.353 11.143 1.00 45.38 200 THR A C 1
ATOM 1464 O O . THR A 1 200 ? -17.289 22.310 12.365 1.00 45.38 200 THR A O 1
ATOM 1467 N N . VAL A 1 201 ? -15.965 22.073 10.547 1.00 53.84 201 VAL A N 1
ATOM 1468 C CA . VAL A 1 201 ? -14.746 21.675 11.258 1.00 53.84 201 VAL A CA 1
ATOM 1469 C C . VAL A 1 201 ? -13.668 22.728 11.031 1.00 53.84 201 VAL A C 1
ATOM 1471 O O . VAL A 1 201 ? -13.189 22.888 9.912 1.00 53.84 201 VAL A O 1
ATOM 1474 N N . CYS A 1 202 ? -13.244 23.397 12.101 1.00 50.31 202 CYS A N 1
ATOM 1475 C CA . CYS A 1 202 ? -12.059 24.253 12.089 1.00 50.31 202 CYS A CA 1
ATOM 1476 C C . CYS A 1 202 ? -10.831 23.402 12.425 1.00 50.31 202 CYS A C 1
ATOM 1478 O O . CYS A 1 202 ? -10.873 22.615 13.376 1.00 50.31 202 CYS A O 1
ATOM 1480 N N . ARG A 1 203 ? -9.745 23.545 11.659 1.00 57.22 203 ARG A N 1
ATOM 1481 C CA . ARG A 1 203 ? -8.490 22.803 11.860 1.00 57.22 203 ARG A CA 1
ATOM 1482 C C . ARG A 1 203 ? -7.312 23.767 11.912 1.00 57.22 203 ARG A C 1
ATOM 1484 O O . ARG A 1 203 ? -7.200 24.627 11.049 1.00 57.22 203 ARG A O 1
ATOM 1491 N N . ALA A 1 204 ? -6.433 23.579 12.888 1.00 53.88 204 ALA A N 1
ATOM 1492 C CA . ALA A 1 204 ? -5.138 24.243 12.973 1.00 53.88 204 ALA A CA 1
ATOM 1493 C C . ALA A 1 204 ? -4.050 23.167 13.040 1.00 53.88 204 ALA A C 1
ATOM 1495 O O . ALA A 1 204 ? -4.205 22.182 13.766 1.00 53.88 204 ALA A O 1
ATOM 1496 N N . CYS A 1 205 ? -2.981 23.311 12.259 1.00 52.44 205 CYS A N 1
ATOM 1497 C CA . CYS A 1 205 ? -1.877 22.353 12.207 1.00 52.44 205 CYS A CA 1
ATOM 1498 C C . CYS A 1 205 ? -0.540 23.094 12.137 1.00 52.44 205 CYS A C 1
ATOM 1500 O O . CYS A 1 205 ? -0.433 24.094 11.434 1.00 52.44 205 CYS A O 1
ATOM 1502 N N . ALA A 1 206 ? 0.465 22.568 12.830 1.00 51.69 206 ALA A N 1
ATOM 1503 C CA . ALA A 1 206 ? 1.866 22.932 12.677 1.00 51.69 206 ALA A CA 1
ATOM 1504 C C . ALA A 1 206 ? 2.623 21.696 12.176 1.00 51.69 206 ALA A C 1
ATOM 1506 O O . ALA A 1 206 ? 2.455 20.601 12.719 1.00 51.69 206 ALA A O 1
ATOM 1507 N N . ASP A 1 207 ? 3.422 21.866 11.126 1.00 49.00 207 ASP A N 1
ATOM 1508 C CA . ASP A 1 207 ? 4.212 20.806 10.503 1.00 49.00 207 ASP A CA 1
ATOM 1509 C C . ASP A 1 207 ? 5.699 21.109 10.672 1.00 49.00 207 ASP A C 1
ATOM 1511 O O . ASP A 1 207 ? 6.141 22.241 10.463 1.00 49.00 207 ASP A O 1
ATOM 1515 N N . ARG A 1 208 ? 6.465 20.091 11.054 1.00 46.91 208 ARG A N 1
ATOM 1516 C CA . ARG A 1 208 ? 7.919 20.107 11.018 1.00 46.91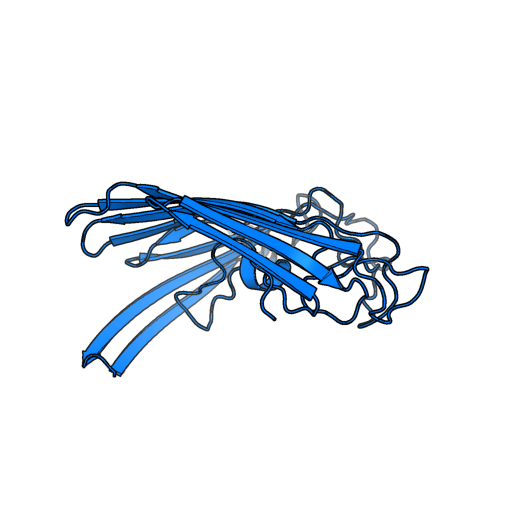 208 ARG A CA 1
ATOM 1517 C C . ARG A 1 208 ? 8.390 18.901 10.215 1.00 46.91 208 ARG A C 1
ATOM 1519 O O . ARG A 1 208 ? 8.338 17.761 10.687 1.00 46.91 208 ARG A O 1
ATOM 1526 N N . GLN A 1 209 ? 8.896 19.170 9.018 1.00 50.97 209 GLN A N 1
ATOM 1527 C CA . GLN A 1 209 ? 9.673 18.202 8.253 1.00 50.97 209 GLN A CA 1
ATOM 1528 C C . GLN A 1 209 ? 11.094 18.178 8.810 1.00 50.97 209 GLN A C 1
ATOM 1530 O O . GLN A 1 209 ? 11.751 19.210 8.902 1.00 50.97 209 GLN A O 1
ATOM 1535 N N . LEU A 1 210 ? 11.559 17.003 9.225 1.00 45.44 210 LEU A N 1
ATOM 1536 C CA . LEU A 1 210 ? 12.939 16.804 9.647 1.00 45.44 210 LEU A CA 1
ATOM 1537 C C . LEU A 1 210 ? 13.705 16.245 8.447 1.00 45.44 210 LEU A C 1
ATOM 1539 O O . LEU A 1 210 ? 13.698 15.038 8.217 1.00 45.44 210 LEU A O 1
ATOM 1543 N N . CYS A 1 211 ? 14.346 17.124 7.678 1.00 33.81 211 CYS A N 1
ATOM 1544 C CA . CYS A 1 211 ? 15.353 16.724 6.695 1.00 33.81 211 CYS A CA 1
ATOM 1545 C C . CYS A 1 211 ? 16.703 16.569 7.408 1.00 33.81 211 CYS A C 1
ATOM 1547 O O . CYS A 1 211 ? 17.117 17.464 8.148 1.00 33.81 211 CYS A O 1
ATOM 1549 N N . ALA A 1 212 ? 17.427 15.468 7.179 1.00 38.38 212 ALA A N 1
ATOM 1550 C CA . ALA A 1 212 ? 18.701 15.207 7.860 1.00 38.38 212 ALA A CA 1
ATOM 1551 C C . ALA A 1 212 ? 19.769 16.299 7.609 1.00 38.38 212 ALA A C 1
ATOM 1553 O O . ALA A 1 212 ? 20.660 16.491 8.438 1.00 38.38 212 ALA A O 1
ATOM 1554 N N . ALA A 1 213 ? 19.635 17.088 6.534 1.00 37.84 213 ALA A N 1
ATOM 1555 C CA . ALA A 1 213 ? 20.478 18.256 6.265 1.00 37.84 213 ALA A CA 1
ATOM 1556 C C . ALA A 1 213 ? 20.430 19.329 7.381 1.00 37.84 213 ALA A C 1
ATOM 1558 O O . ALA A 1 213 ? 21.464 19.901 7.725 1.00 37.84 213 ALA A O 1
ATOM 1559 N N . GLU A 1 214 ? 19.273 19.556 8.016 1.00 31.12 214 GLU A N 1
ATOM 1560 C CA . GLU A 1 214 ? 19.126 20.556 9.091 1.00 31.12 214 GLU A CA 1
ATOM 1561 C C . GLU A 1 214 ? 19.795 20.121 10.406 1.00 31.12 214 GLU A C 1
ATOM 1563 O O . GLU A 1 214 ? 20.247 20.954 11.196 1.00 31.12 214 GLU A O 1
ATOM 1568 N N . LEU A 1 215 ? 19.884 18.811 10.654 1.00 35.56 215 LEU A N 1
ATOM 1569 C CA . LEU A 1 215 ? 20.543 18.265 11.844 1.00 35.56 215 LEU A CA 1
ATOM 1570 C C . LEU A 1 215 ? 22.069 18.308 11.726 1.00 35.56 215 LEU A C 1
ATOM 1572 O O . LEU A 1 215 ? 22.745 18.480 12.741 1.00 35.56 215 LEU A O 1
ATOM 1576 N N . HIS A 1 216 ? 22.611 18.199 10.509 1.00 33.22 216 HIS A N 1
ATOM 1577 C CA . HIS A 1 216 ? 24.054 18.273 10.293 1.00 33.22 216 HIS A CA 1
ATOM 1578 C C . HIS A 1 216 ? 24.589 19.708 10.412 1.00 33.22 216 HIS A C 1
ATOM 1580 O O . HIS A 1 216 ? 25.651 19.901 11.001 1.00 33.22 216 HIS A O 1
ATOM 1586 N N . GLN A 1 217 ? 23.829 20.716 9.962 1.00 35.97 217 GLN A N 1
ATOM 1587 C CA . GLN A 1 217 ? 24.195 22.129 10.148 1.00 35.97 217 GLN A CA 1
ATOM 1588 C C . GLN A 1 217 ? 24.120 22.573 11.616 1.00 35.97 217 GLN A C 1
ATOM 1590 O O . GLN A 1 217 ? 24.984 23.312 12.078 1.00 35.97 217 GLN A O 1
ATOM 1595 N N . ARG A 1 218 ? 23.148 22.084 12.401 1.00 38.56 218 ARG A N 1
ATOM 1596 C CA . ARG A 1 218 ? 23.051 22.442 13.831 1.00 38.56 218 ARG A CA 1
ATOM 1597 C C . ARG A 1 218 ? 24.116 21.794 14.718 1.00 38.56 218 ARG A C 1
ATOM 1599 O O . ARG A 1 218 ? 24.387 22.322 15.789 1.00 38.56 218 ARG A O 1
ATOM 1606 N N . ARG A 1 219 ? 24.732 20.685 14.293 1.00 37.88 219 ARG A N 1
ATOM 1607 C CA . ARG A 1 219 ? 25.859 20.055 15.011 1.00 37.88 219 ARG A CA 1
ATOM 1608 C C . ARG A 1 219 ? 27.224 20.661 14.688 1.00 37.88 219 ARG A C 1
ATOM 1610 O O . ARG A 1 219 ? 28.185 20.315 15.354 1.00 37.88 219 ARG A O 1
ATOM 1617 N N . GLN A 1 220 ? 27.317 21.536 13.687 1.00 40.28 220 GLN A N 1
ATOM 1618 C CA . GLN A 1 220 ? 28.557 22.255 13.366 1.00 40.28 220 GLN A CA 1
ATOM 1619 C C . GLN A 1 220 ? 28.618 23.662 13.985 1.00 40.28 220 GLN A C 1
ATOM 1621 O O . GLN A 1 220 ? 29.613 24.358 13.815 1.00 40.28 220 GLN A O 1
ATOM 1626 N N . HIS A 1 221 ? 27.578 24.072 14.720 1.00 41.00 221 HIS A N 1
ATOM 1627 C CA . HIS A 1 221 ? 27.488 25.381 15.379 1.00 41.00 221 HIS A CA 1
ATOM 1628 C C . HIS A 1 221 ? 27.335 25.303 16.909 1.00 41.00 221 HIS A C 1
ATOM 1630 O O . HIS A 1 221 ? 26.895 26.272 17.525 1.00 41.00 221 HIS A O 1
ATOM 1636 N N . HIS A 1 222 ? 27.716 24.180 17.523 1.00 39.47 222 HIS A N 1
ATOM 1637 C CA . HIS A 1 222 ? 27.854 24.042 18.975 1.00 39.47 222 HIS A CA 1
ATOM 1638 C C . HIS A 1 222 ? 29.157 23.339 19.329 1.00 39.47 222 HIS A C 1
ATOM 1640 O O . HIS A 1 222 ? 29.481 22.351 18.633 1.00 39.47 222 HIS A O 1
#